Protein AF-A0ABD0RLB1-F1 (afdb_monomer)

Structure (mmCIF, N/CA/C/O backbone):
data_AF-A0ABD0RLB1-F1
#
_entry.id   AF-A0ABD0RLB1-F1
#
loop_
_atom_site.group_PDB
_atom_site.id
_atom_site.type_symbol
_atom_site.label_atom_id
_atom_site.label_alt_id
_atom_site.label_comp_id
_atom_site.label_asym_id
_atom_site.label_entity_id
_atom_site.label_seq_id
_atom_site.pdbx_PDB_ins_code
_atom_site.Cartn_x
_atom_site.Cartn_y
_atom_site.Cartn_z
_atom_site.occupancy
_atom_site.B_iso_or_equiv
_atom_site.auth_seq_id
_atom_site.auth_comp_id
_atom_site.auth_asym_id
_atom_site.auth_atom_id
_atom_site.pdbx_PDB_model_num
ATOM 1 N N . MET A 1 1 ? -1.557 35.151 -2.138 1.00 67.38 1 MET A N 1
ATOM 2 C CA . MET A 1 1 ? -1.963 35.525 -0.759 1.00 67.38 1 MET A CA 1
ATOM 3 C C . MET A 1 1 ? -3.433 35.925 -0.591 1.00 67.38 1 MET A C 1
ATOM 5 O O . MET A 1 1 ? -3.913 35.862 0.531 1.00 67.38 1 MET A O 1
ATOM 9 N N . LYS A 1 2 ? -4.166 36.301 -1.651 1.00 84.94 2 LYS A N 1
ATOM 10 C CA . LYS A 1 2 ? -5.561 36.776 -1.550 1.00 84.94 2 LYS A CA 1
ATOM 11 C C . LYS A 1 2 ? -6.514 35.787 -0.847 1.00 84.94 2 LYS A C 1
ATOM 13 O O . LYS A 1 2 ? -7.225 36.184 0.060 1.00 84.94 2 LYS A O 1
ATOM 18 N N . VAL A 1 3 ? -6.412 34.490 -1.164 1.00 87.50 3 VAL A N 1
ATOM 19 C CA . VAL A 1 3 ? -7.209 33.418 -0.526 1.00 87.50 3 VAL A CA 1
ATOM 20 C C . VAL A 1 3 ? -7.044 33.398 0.999 1.00 87.50 3 VAL A C 1
ATOM 22 O O . VAL A 1 3 ? -8.032 33.378 1.723 1.00 87.50 3 VAL A O 1
ATOM 25 N N . PHE A 1 4 ? -5.806 33.461 1.497 1.00 87.62 4 PHE A N 1
ATOM 26 C CA . PHE A 1 4 ? -5.536 33.456 2.938 1.00 87.62 4 PHE A CA 1
ATOM 27 C C . PHE A 1 4 ? -6.082 34.709 3.639 1.00 87.62 4 PHE A C 1
ATOM 29 O O . PHE A 1 4 ? -6.658 34.611 4.717 1.00 87.62 4 PHE A O 1
ATOM 36 N N . ALA A 1 5 ? -5.946 35.878 3.006 1.00 90.75 5 ALA A N 1
ATOM 37 C CA . ALA A 1 5 ? -6.446 37.142 3.546 1.00 90.75 5 ALA A CA 1
ATOM 38 C C . ALA A 1 5 ? -7.986 37.232 3.572 1.00 90.75 5 ALA A C 1
ATOM 40 O O . ALA A 1 5 ? -8.543 37.983 4.374 1.00 90.75 5 ALA A O 1
ATOM 41 N N . ASP A 1 6 ? -8.671 36.482 2.705 1.00 88.81 6 ASP A N 1
ATOM 42 C CA . ASP A 1 6 ? -10.130 36.513 2.579 1.00 88.81 6 ASP A CA 1
ATOM 43 C C . ASP A 1 6 ? -10.836 35.424 3.415 1.00 88.81 6 ASP A C 1
ATOM 45 O O . ASP A 1 6 ? -11.998 35.608 3.7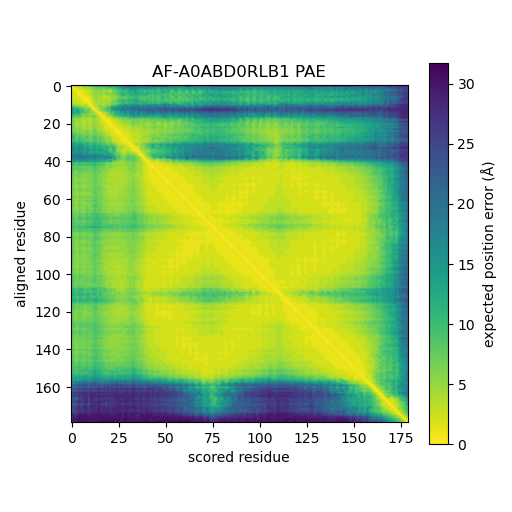75 1.00 88.81 6 ASP A O 1
ATOM 49 N N . LEU A 1 7 ? -10.142 34.347 3.816 1.00 86.25 7 LEU A N 1
ATOM 50 C CA . LEU A 1 7 ? -10.687 33.258 4.653 1.00 86.25 7 LEU A CA 1
ATOM 51 C C . LEU A 1 7 ? -11.450 33.738 5.909 1.00 86.25 7 LEU A C 1
ATOM 53 O O . LEU A 1 7 ? -12.570 33.269 6.128 1.00 86.25 7 LEU A O 1
ATOM 57 N N . PRO A 1 8 ? -10.931 34.684 6.723 1.00 85.12 8 PRO A N 1
ATOM 58 C CA . PRO A 1 8 ? -11.658 35.167 7.899 1.00 85.12 8 PRO A CA 1
ATOM 59 C C . PRO A 1 8 ? -12.957 35.909 7.555 1.00 85.12 8 PRO A C 1
ATOM 61 O O . PRO A 1 8 ? -13.912 35.863 8.329 1.00 85.12 8 PRO A O 1
ATOM 64 N N . LYS A 1 9 ? -13.012 36.577 6.395 1.00 84.62 9 LYS A N 1
ATOM 65 C CA . LYS A 1 9 ? -14.188 37.339 5.944 1.00 84.62 9 LYS A CA 1
ATOM 66 C C . LYS A 1 9 ? -15.323 36.400 5.533 1.00 84.62 9 LYS A C 1
ATOM 68 O O . LYS A 1 9 ? -16.473 36.636 5.891 1.00 84.62 9 LYS A O 1
ATOM 73 N N . LEU A 1 10 ? -14.983 35.278 4.890 1.00 82.19 10 LEU A N 1
ATOM 74 C CA . LEU A 1 10 ? -15.942 34.241 4.486 1.00 82.19 10 LEU A CA 1
ATOM 75 C C . LEU A 1 10 ? -16.682 33.620 5.684 1.00 82.19 10 LEU A C 1
ATOM 77 O O . LEU A 1 10 ? -17.861 33.284 5.575 1.00 82.19 10 LEU A O 1
ATOM 81 N N . LEU A 1 11 ? -16.009 33.499 6.833 1.00 77.31 11 LEU A N 1
ATOM 82 C CA . LEU A 1 11 ? -16.601 33.026 8.091 1.00 77.31 11 LEU A CA 1
ATOM 83 C C . LEU A 1 11 ? -17.530 34.063 8.739 1.00 77.31 11 LEU A C 1
ATOM 85 O O . LEU A 1 11 ? -18.529 33.685 9.350 1.00 77.31 11 LEU A O 1
ATOM 89 N N . GLN A 1 12 ? -17.216 35.356 8.618 1.00 69.75 12 GLN A N 1
ATOM 90 C CA . GLN A 1 12 ? -18.037 36.433 9.182 1.00 69.75 12 GLN A CA 1
ATOM 91 C C . GLN A 1 12 ? -19.365 36.593 8.437 1.00 69.75 12 GLN A C 1
ATOM 93 O O . GLN A 1 12 ? -20.407 36.725 9.076 1.00 69.75 12 GLN A O 1
ATOM 98 N N . GLU A 1 13 ? -19.343 36.532 7.106 1.00 68.56 13 GLU A N 1
ATOM 99 C CA . GLU A 1 13 ? -20.538 36.696 6.266 1.00 68.56 13 GLU A CA 1
ATOM 100 C C . GLU A 1 13 ? -21.475 35.476 6.325 1.00 68.56 13 GLU A C 1
ATOM 102 O O . GLU A 1 13 ? -22.686 35.614 6.159 1.00 68.56 13 GLU A O 1
ATOM 107 N N . ASN A 1 14 ? -20.938 34.286 6.627 1.00 69.56 14 ASN A N 1
ATOM 108 C CA . ASN A 1 14 ? -21.667 33.019 6.565 1.00 69.56 14 ASN A CA 1
ATOM 109 C C . ASN A 1 14 ? -21.525 32.160 7.834 1.00 69.56 14 ASN A C 1
ATOM 111 O O . ASN A 1 14 ? -21.341 30.948 7.743 1.00 69.56 14 ASN A O 1
ATOM 115 N N . GLN A 1 15 ? -21.670 32.739 9.032 1.00 68.38 15 GLN A N 1
ATOM 116 C CA . GLN A 1 15 ? -21.595 31.983 10.301 1.00 68.38 15 GLN A CA 1
ATOM 117 C C . GLN A 1 15 ? -22.546 30.771 10.367 1.00 68.38 15 GLN A C 1
ATOM 119 O O . GLN A 1 15 ? -22.256 29.792 11.047 1.00 68.38 15 GLN A O 1
ATOM 124 N N . LYS A 1 16 ? -23.662 30.798 9.625 1.00 73.81 16 LYS A N 1
ATOM 125 C CA . LYS A 1 16 ? -24.602 29.668 9.504 1.00 73.81 16 LYS A CA 1
ATOM 126 C C . LYS A 1 16 ? -24.029 28.455 8.754 1.00 73.81 16 LYS A C 1
ATOM 128 O O . LYS A 1 16 ? -24.580 27.370 8.881 1.00 73.81 16 LYS A O 1
ATOM 133 N N . LEU A 1 17 ? -22.959 28.638 7.978 1.00 76.69 17 LEU A N 1
ATOM 134 C CA . LEU A 1 17 ? -22.231 27.580 7.268 1.00 76.69 17 LEU A CA 1
ATOM 135 C C . LEU A 1 17 ? -20.990 27.104 8.040 1.00 76.69 17 LEU A C 1
ATOM 137 O O . LEU A 1 17 ? -20.247 26.261 7.539 1.00 76.69 17 LEU A O 1
ATOM 141 N N . ALA A 1 18 ? -20.731 27.645 9.236 1.00 85.44 18 ALA A N 1
ATOM 142 C CA . ALA A 1 18 ? -19.593 27.225 10.042 1.00 85.44 18 ALA A CA 1
ATOM 143 C C . ALA A 1 18 ? -19.752 25.763 10.488 1.00 85.44 18 ALA A C 1
ATOM 145 O O . ALA A 1 18 ? -20.820 25.343 10.938 1.00 85.44 18 ALA A O 1
ATOM 146 N N . VAL A 1 19 ? -18.667 24.994 10.378 1.00 87.44 19 VAL A N 1
ATOM 147 C CA . VAL A 1 19 ? -18.635 23.568 10.729 1.00 87.44 19 VAL A CA 1
ATOM 148 C C . VAL A 1 19 ? -17.960 23.345 12.090 1.00 87.44 19 VAL A C 1
ATOM 150 O O . VAL A 1 19 ? -16.992 24.042 12.410 1.00 87.44 19 VAL A O 1
ATOM 153 N N . PRO A 1 20 ? -18.428 22.385 12.912 1.00 89.94 20 PRO A N 1
ATOM 154 C CA . PRO A 1 20 ? -17.774 22.053 14.176 1.00 89.94 20 PRO A CA 1
ATOM 155 C C . PRO A 1 20 ? -16.353 21.511 13.968 1.00 89.94 20 PRO A C 1
ATOM 157 O O . PRO A 1 20 ? -16.154 20.582 13.191 1.00 89.94 20 PRO A O 1
ATOM 160 N N . LEU A 1 21 ? -15.375 22.042 14.712 1.00 91.44 21 LEU A N 1
ATOM 161 C CA . LEU A 1 21 ? -13.990 21.535 14.709 1.00 91.44 21 LEU A CA 1
ATOM 162 C C . LEU A 1 21 ? -13.720 20.494 15.804 1.00 91.44 21 LEU A C 1
ATOM 164 O O . LEU A 1 21 ? -12.794 19.697 15.694 1.00 91.44 21 LEU A O 1
ATOM 168 N N . ARG A 1 22 ? -14.497 20.517 16.890 1.00 94.44 22 ARG A N 1
ATOM 169 C CA . ARG A 1 22 ? -14.350 19.612 18.034 1.00 94.44 22 ARG A CA 1
ATOM 170 C C . ARG A 1 22 ? -15.724 19.230 18.558 1.00 94.44 22 ARG A C 1
ATOM 172 O O . ARG A 1 22 ? -16.577 20.097 18.732 1.00 94.44 22 ARG A O 1
ATOM 179 N N . VAL A 1 23 ? -15.899 17.948 18.857 1.00 94.38 23 VAL A N 1
ATOM 180 C CA . VAL A 1 23 ? -17.098 17.406 19.500 1.00 94.38 23 VAL A CA 1
ATOM 181 C C . VAL A 1 23 ? -16.720 16.747 20.820 1.00 94.38 23 VAL A C 1
ATOM 183 O O . VAL A 1 23 ? -15.633 16.191 20.957 1.00 94.38 23 VAL A O 1
ATOM 186 N N . TRP A 1 24 ? -17.621 16.827 21.793 1.00 94.06 24 TRP A N 1
ATOM 187 C CA . TRP A 1 24 ? -17.495 16.152 23.081 1.00 94.06 24 TRP A CA 1
ATOM 188 C C . TRP A 1 24 ? -18.561 15.066 23.144 1.00 94.06 24 TRP A C 1
ATOM 190 O O . TRP A 1 24 ? -19.744 15.357 22.976 1.00 94.06 24 TRP A O 1
ATOM 200 N N . LEU A 1 25 ? -18.140 13.820 23.354 1.00 90.31 25 LEU A N 1
ATOM 201 C CA . LEU A 1 25 ? -19.034 12.668 23.429 1.00 90.31 25 LEU A CA 1
ATOM 202 C C . LEU A 1 25 ? -19.136 12.188 24.877 1.00 90.31 25 LEU A C 1
ATOM 204 O O . LEU A 1 25 ? -18.134 12.127 25.590 1.00 90.31 25 LEU A O 1
ATOM 208 N N . TYR A 1 26 ? -20.349 11.838 25.304 1.00 88.56 26 TYR A N 1
ATOM 209 C CA . TYR A 1 26 ? -20.602 11.215 26.600 1.00 88.56 26 TYR A CA 1
ATOM 210 C C . TYR A 1 26 ? -21.042 9.759 26.389 1.00 88.56 26 TYR A C 1
ATOM 212 O O . TYR A 1 26 ? -21.940 9.531 25.575 1.00 88.56 26 TYR A O 1
ATOM 220 N N . PRO A 1 27 ? -20.445 8.773 27.086 1.00 87.00 27 PRO A N 1
ATOM 221 C CA . PRO A 1 27 ? -20.801 7.368 26.905 1.00 87.00 27 PRO A CA 1
ATOM 222 C C . PRO A 1 27 ? -22.282 7.102 27.203 1.00 87.00 27 PRO A C 1
ATOM 224 O O . PRO A 1 27 ? -22.790 7.466 28.266 1.00 87.00 27 PRO A O 1
ATOM 227 N N . LEU A 1 28 ? -22.984 6.460 26.266 1.00 88.19 28 LEU A N 1
ATOM 228 C CA . LEU A 1 28 ? -24.426 6.213 26.380 1.00 88.19 28 LEU A CA 1
ATOM 229 C C . LEU A 1 28 ? -24.772 5.211 27.483 1.00 88.19 28 LEU A C 1
ATOM 231 O O . LEU A 1 28 ? -25.835 5.313 28.090 1.00 88.19 28 LEU A O 1
ATOM 235 N N . ASP A 1 29 ? -23.878 4.274 27.781 1.00 86.69 29 ASP A N 1
ATOM 236 C CA . ASP A 1 29 ? -24.056 3.275 28.834 1.00 86.69 29 ASP A CA 1
ATOM 237 C C . ASP A 1 29 ? -24.090 3.885 30.243 1.00 86.69 29 ASP A C 1
ATOM 239 O O . ASP A 1 29 ? -24.679 3.304 31.156 1.00 86.69 29 ASP A O 1
ATOM 243 N N . LYS A 1 30 ? -23.531 5.092 30.409 1.00 87.88 30 LYS A N 1
ATOM 244 C CA . LYS A 1 30 ? -23.650 5.892 31.637 1.00 87.88 30 LYS A CA 1
ATOM 245 C C . LYS A 1 30 ? -25.005 6.594 31.773 1.00 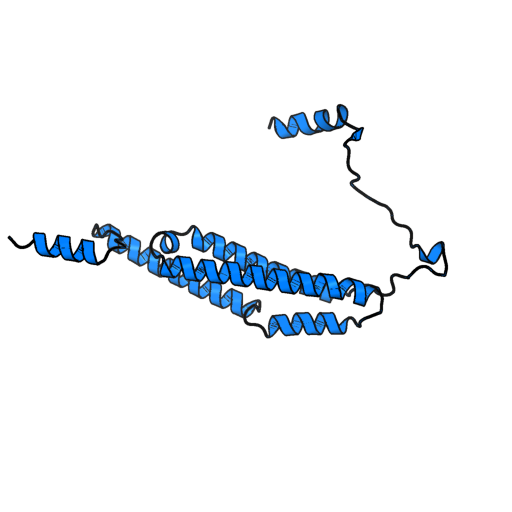87.88 30 LYS A C 1
ATOM 247 O O . LYS A 1 30 ? -25.358 6.999 32.875 1.00 87.88 30 LYS A O 1
ATOM 252 N N . LEU A 1 31 ? -25.756 6.743 30.679 1.00 90.44 31 LEU A N 1
ATOM 253 C CA . LEU A 1 31 ? -27.103 7.331 30.671 1.00 90.44 31 LEU A CA 1
ATOM 254 C C . LEU A 1 31 ? -28.193 6.254 30.707 1.00 90.44 31 LEU A C 1
ATOM 256 O O . LEU A 1 31 ? -29.204 6.406 31.390 1.00 90.44 31 LEU A O 1
ATOM 260 N N . HIS A 1 32 ? -27.986 5.155 29.981 1.00 86.56 32 HIS A N 1
ATOM 261 C CA . HIS A 1 32 ? -28.946 4.068 29.846 1.00 86.56 32 HIS A CA 1
ATOM 262 C C . HIS A 1 32 ? -28.249 2.709 29.938 1.00 86.56 32 HIS A C 1
ATOM 264 O O . HIS A 1 32 ? -27.465 2.342 29.069 1.00 86.56 32 HIS A O 1
ATOM 270 N N . SER A 1 33 ? -28.621 1.900 30.936 1.00 84.94 33 SER A N 1
ATOM 271 C CA . SER A 1 33 ? -28.011 0.584 31.198 1.00 84.94 33 SER A CA 1
ATOM 272 C C . SER A 1 33 ? -28.186 -0.451 30.077 1.00 84.94 33 SER A C 1
ATOM 274 O O . SER A 1 33 ? -27.497 -1.466 30.077 1.00 84.94 33 SER A O 1
ATOM 276 N N . ARG A 1 34 ? -29.105 -0.207 29.132 1.00 84.12 34 ARG A N 1
ATOM 277 C CA . ARG A 1 34 ? -29.347 -1.048 27.946 1.00 84.12 34 ARG A CA 1
ATOM 278 C C . ARG A 1 34 ? -28.520 -0.645 26.720 1.00 84.12 34 ARG A C 1
ATOM 280 O O . ARG A 1 34 ? -28.591 -1.340 25.713 1.00 84.12 34 ARG A O 1
ATOM 287 N N . ALA A 1 35 ? -27.807 0.481 26.761 1.00 82.00 35 ALA A N 1
ATOM 288 C CA . ALA A 1 35 ? -26.983 0.914 25.638 1.00 82.00 35 ALA A CA 1
ATOM 289 C C . ALA A 1 35 ? -25.730 0.032 25.506 1.00 82.00 35 ALA A C 1
ATOM 291 O O . ALA A 1 35 ? -25.158 -0.403 26.507 1.00 82.00 35 ALA A O 1
ATOM 292 N N . SER A 1 36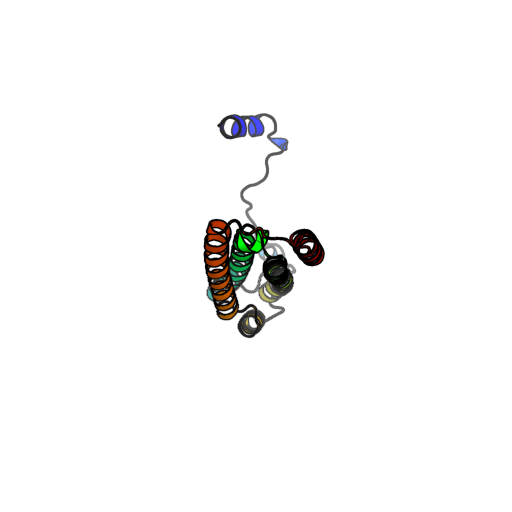 ? -25.300 -0.214 24.267 1.00 75.25 36 SER A N 1
ATOM 293 C CA . SER A 1 36 ? -24.066 -0.949 23.987 1.00 75.25 36 SER A CA 1
ATOM 294 C C . SER A 1 36 ? -22.861 -0.189 24.532 1.00 75.25 36 SER A C 1
ATOM 296 O O . SER A 1 36 ? -22.703 1.005 24.272 1.00 75.25 36 SER A O 1
ATOM 298 N N . LYS A 1 37 ? -22.002 -0.885 25.275 1.00 75.62 37 LYS A N 1
ATOM 299 C CA . LYS A 1 37 ? -20.733 -0.328 25.742 1.00 75.62 37 LYS A CA 1
ATOM 300 C C . LYS A 1 37 ? -19.686 -0.434 24.640 1.00 75.62 37 LYS A C 1
ATOM 302 O O . LYS A 1 37 ? -19.676 -1.402 23.880 1.00 75.62 37 LYS A O 1
ATOM 307 N N . LEU A 1 38 ? -18.789 0.545 24.584 1.00 73.06 38 LEU A N 1
ATOM 308 C CA . LEU A 1 38 ? -17.477 0.327 23.989 1.00 73.06 38 LEU A CA 1
ATOM 309 C C . LEU A 1 38 ? -16.701 -0.528 24.991 1.00 73.06 38 LEU A C 1
ATOM 311 O O . LEU A 1 38 ? -16.479 -0.094 26.120 1.00 73.06 38 LEU A O 1
ATOM 315 N N . HIS A 1 39 ? -16.396 -1.766 24.621 1.00 73.19 39 HIS A N 1
ATOM 316 C CA . HIS A 1 39 ? -15.873 -2.741 25.574 1.00 73.19 39 HIS A CA 1
ATOM 317 C C . HIS A 1 39 ? -14.350 -2.819 25.541 1.00 73.19 39 HIS A C 1
ATOM 319 O O . HIS A 1 39 ? -13.744 -3.126 26.568 1.00 73.19 39 HIS A O 1
ATOM 325 N N . LYS A 1 40 ? -13.738 -2.572 24.377 1.00 81.56 40 LYS A N 1
ATOM 326 C CA . LYS A 1 40 ? -12.301 -2.748 24.171 1.00 81.56 40 LYS A CA 1
ATOM 327 C C . LYS A 1 40 ? -11.714 -1.652 23.297 1.00 81.56 40 LYS A C 1
ATOM 329 O O . LYS A 1 40 ? -12.265 -1.321 22.247 1.00 81.56 40 LYS A O 1
ATOM 334 N N . ASP A 1 41 ? -10.567 -1.160 23.736 1.00 86.31 41 ASP A N 1
ATOM 335 C CA . ASP A 1 41 ? -9.669 -0.368 22.910 1.00 86.31 41 ASP A CA 1
ATOM 336 C C . ASP A 1 41 ? -8.751 -1.302 22.119 1.00 86.31 41 ASP A C 1
ATOM 338 O O . ASP A 1 41 ? -8.529 -2.452 22.506 1.00 86.31 41 ASP A O 1
ATOM 342 N N . ILE A 1 42 ? -8.232 -0.797 21.006 1.00 91.94 42 ILE A N 1
ATOM 343 C CA . ILE A 1 42 ? -7.207 -1.481 20.220 1.00 91.94 42 ILE A CA 1
ATOM 344 C C . ILE A 1 42 ? -5.853 -1.079 20.789 1.00 91.94 42 ILE A C 1
ATOM 346 O O . ILE A 1 42 ? -5.619 0.095 21.088 1.00 91.94 42 ILE A O 1
ATOM 350 N N . SER A 1 43 ? -4.972 -2.055 20.958 1.00 94.31 43 SER A N 1
ATOM 351 C CA . SER A 1 43 ? -3.612 -1.829 21.424 1.00 94.31 43 SER A CA 1
ATOM 352 C C . SER A 1 43 ? -2.866 -0.869 20.500 1.00 94.31 43 SER A C 1
ATOM 354 O O . SER A 1 43 ? -3.020 -0.874 19.277 1.00 94.31 43 SER A O 1
ATOM 356 N N . MET A 1 44 ? -2.035 -0.027 21.109 1.00 95.69 44 MET A N 1
ATOM 357 C CA . MET A 1 44 ? -1.262 0.979 20.384 1.00 95.69 44 MET A CA 1
ATOM 358 C C . MET A 1 44 ? -0.320 0.347 19.355 1.00 95.69 44 MET A C 1
ATOM 360 O O . MET A 1 44 ? -0.187 0.884 18.260 1.00 95.69 44 MET A O 1
ATOM 364 N N . ASP A 1 45 ? 0.262 -0.808 19.676 1.00 96.38 45 ASP A N 1
ATOM 365 C CA . ASP A 1 45 ? 1.154 -1.545 18.779 1.00 96.38 45 ASP A CA 1
ATOM 366 C C . ASP A 1 45 ? 0.421 -1.963 17.495 1.00 96.38 45 ASP A C 1
ATOM 368 O O . ASP A 1 45 ? 0.925 -1.760 16.395 1.00 96.38 45 ASP 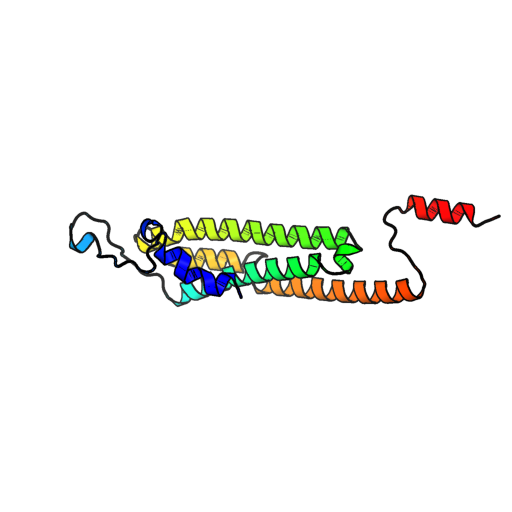A O 1
ATOM 372 N N . LEU A 1 46 ? -0.818 -2.459 17.607 1.00 95.88 46 LEU A N 1
ATOM 373 C CA . LEU A 1 46 ? -1.617 -2.832 16.438 1.00 95.88 46 LEU A CA 1
ATOM 374 C C . LEU A 1 46 ? -2.110 -1.638 15.631 1.00 95.88 46 LEU A C 1
ATOM 376 O O . LEU A 1 46 ? -2.242 -1.741 14.409 1.00 95.88 46 LEU A O 1
ATOM 380 N N . ILE A 1 47 ? -2.380 -0.510 16.290 1.00 96.25 47 ILE A N 1
ATOM 381 C CA . ILE A 1 47 ? -2.683 0.746 15.598 1.00 96.25 47 ILE A CA 1
ATOM 382 C C . ILE A 1 47 ? -1.474 1.158 14.756 1.00 96.25 47 ILE A C 1
ATOM 384 O O . ILE A 1 47 ? -1.626 1.373 13.555 1.00 96.25 47 ILE A O 1
ATOM 388 N N . GLN A 1 48 ? -0.282 1.192 15.356 1.00 97.62 48 GLN A N 1
ATOM 389 C CA . GLN A 1 48 ? 0.956 1.556 14.667 1.00 97.62 48 GLN A CA 1
ATOM 390 C C . GLN A 1 48 ? 1.274 0.604 13.513 1.00 97.62 48 GLN A C 1
ATOM 392 O O . GLN A 1 48 ? 1.625 1.063 12.429 1.00 97.62 48 GLN A O 1
ATOM 397 N N . GLU A 1 49 ? 1.107 -0.705 13.705 1.00 97.25 49 GLU A N 1
ATOM 398 C CA . GLU A 1 49 ? 1.353 -1.685 12.646 1.00 97.25 49 GLU A CA 1
ATOM 399 C C . GLU A 1 49 ? 0.351 -1.531 11.491 1.00 97.25 49 GLU A C 1
ATOM 401 O O . GLU A 1 49 ? 0.724 -1.519 10.320 1.00 97.25 49 GLU A O 1
ATOM 406 N N . THR A 1 50 ? -0.928 -1.305 11.805 1.00 97.31 50 THR A N 1
ATOM 407 C CA . THR A 1 50 ? -1.955 -1.046 10.785 1.00 97.31 50 THR A CA 1
ATOM 408 C C . THR A 1 50 ? -1.656 0.234 9.998 1.00 97.31 50 THR A C 1
ATOM 410 O O . THR A 1 50 ? -1.773 0.245 8.770 1.00 97.31 50 THR A O 1
ATOM 413 N N . GLU A 1 51 ? -1.255 1.312 10.678 1.00 97.56 51 GLU A N 1
ATOM 414 C CA . GLU A 1 51 ? -0.833 2.564 10.037 1.00 97.56 51 GLU A CA 1
ATOM 415 C C . GLU A 1 51 ? 0.389 2.342 9.136 1.00 97.56 51 GLU A C 1
ATOM 417 O O . GLU A 1 51 ? 0.381 2.752 7.977 1.00 97.56 51 GLU A O 1
ATOM 422 N N . SER A 1 52 ? 1.389 1.619 9.640 1.00 97.19 52 SER A N 1
ATOM 423 C CA . SER A 1 52 ? 2.630 1.241 8.955 1.00 97.19 52 SER A CA 1
ATOM 424 C C . SER A 1 52 ? 2.381 0.453 7.657 1.00 97.19 52 SER A C 1
ATOM 426 O O . SER A 1 52 ? 3.044 0.702 6.640 1.00 97.19 52 SER A O 1
ATOM 428 N N . VAL A 1 53 ? 1.403 -0.458 7.659 1.00 97.75 53 VAL A N 1
ATOM 429 C CA . VAL A 1 53 ? 0.958 -1.212 6.474 1.00 97.75 53 VAL A CA 1
ATOM 430 C C . VAL A 1 53 ? 0.236 -0.315 5.464 1.00 97.75 53 VAL A C 1
ATOM 432 O O . VAL A 1 53 ? 0.484 -0.380 4.260 1.00 97.75 53 VAL A O 1
ATOM 435 N N . VAL A 1 54 ? -0.674 0.548 5.922 1.00 97.69 54 VAL A N 1
ATOM 436 C CA . VAL A 1 54 ? -1.388 1.464 5.017 1.00 97.69 54 VAL A CA 1
ATOM 437 C C . VAL A 1 54 ? -0.423 2.478 4.396 1.00 97.69 54 VAL A C 1
ATOM 439 O O . VAL A 1 54 ? -0.543 2.807 3.213 1.00 97.69 54 VAL A O 1
ATOM 442 N N . GLU A 1 55 ? 0.550 2.955 5.170 1.00 97.38 55 GLU A N 1
ATOM 443 C CA . GLU A 1 55 ? 1.595 3.857 4.703 1.00 97.38 55 GLU A CA 1
ATOM 444 C C . GLU A 1 55 ? 2.479 3.199 3.639 1.00 97.38 55 GLU A C 1
ATOM 446 O O . GLU A 1 55 ? 2.670 3.800 2.584 1.00 97.38 55 GLU A O 1
ATOM 451 N N . SER A 1 56 ? 2.934 1.954 3.837 1.00 96.75 56 SER A N 1
ATOM 452 C CA . SER A 1 56 ? 3.778 1.261 2.848 1.00 96.75 56 SER A CA 1
ATOM 453 C C . SER A 1 56 ? 3.086 1.123 1.484 1.00 96.75 56 SER A C 1
ATOM 455 O O . SER A 1 56 ? 3.694 1.399 0.445 1.00 96.75 56 SER A O 1
ATOM 457 N N . LEU A 1 57 ? 1.789 0.796 1.477 1.00 97.81 57 LEU A N 1
ATOM 458 C CA . LEU A 1 57 ? 0.968 0.723 0.265 1.00 97.81 57 LEU A CA 1
ATOM 459 C C . LEU A 1 57 ? 0.823 2.093 -0.413 1.00 97.81 57 LEU A C 1
ATOM 461 O O . LEU A 1 57 ? 0.939 2.198 -1.636 1.00 97.81 57 LEU A O 1
ATOM 465 N N . ASN A 1 58 ? 0.604 3.157 0.367 1.00 97.50 58 ASN A N 1
ATOM 466 C CA . ASN A 1 58 ? 0.537 4.523 -0.157 1.00 97.50 58 ASN A CA 1
ATOM 467 C C . ASN A 1 58 ? 1.877 4.970 -0.753 1.00 97.50 58 ASN A C 1
ATOM 469 O O . ASN A 1 58 ? 1.898 5.567 -1.830 1.00 97.50 58 ASN A O 1
ATOM 473 N N . THR A 1 59 ? 2.992 4.661 -0.090 1.00 97.44 59 THR A N 1
ATOM 474 C CA . THR A 1 59 ? 4.336 4.943 -0.601 1.00 97.44 59 THR A CA 1
ATOM 475 C C . THR A 1 59 ? 4.587 4.208 -1.913 1.00 97.44 59 THR A C 1
ATOM 477 O O . THR A 1 59 ? 5.117 4.806 -2.848 1.00 97.44 59 THR A O 1
ATOM 480 N N . ALA A 1 60 ? 4.166 2.945 -2.030 1.00 97.69 60 ALA A N 1
ATOM 481 C CA . ALA A 1 60 ? 4.296 2.192 -3.272 1.00 97.69 60 ALA A CA 1
ATOM 482 C C . ALA A 1 60 ? 3.478 2.808 -4.422 1.00 97.69 60 ALA A C 1
ATOM 484 O O . ALA A 1 60 ? 3.997 2.966 -5.528 1.00 97.69 60 ALA A O 1
ATOM 485 N N . GLU A 1 61 ? 2.230 3.218 -4.170 1.00 98.12 61 GLU A N 1
ATOM 486 C CA . GLU A 1 61 ? 1.401 3.924 -5.162 1.00 98.12 61 GLU A CA 1
ATOM 487 C C . GLU A 1 61 ? 2.009 5.269 -5.592 1.00 98.12 61 GLU A C 1
ATOM 489 O O . GLU A 1 61 ? 1.957 5.623 -6.776 1.00 98.12 61 GLU A O 1
ATOM 494 N N . MET A 1 62 ? 2.591 6.014 -4.647 1.00 98.06 62 MET A N 1
ATOM 495 C CA . MET A 1 62 ? 3.263 7.287 -4.911 1.00 98.06 62 MET A CA 1
ATOM 496 C C . MET A 1 62 ? 4.492 7.080 -5.796 1.00 98.06 62 MET A C 1
ATOM 498 O O . MET A 1 62 ? 4.560 7.663 -6.871 1.00 98.06 62 MET A O 1
ATOM 502 N N . LYS A 1 63 ? 5.384 6.154 -5.428 1.00 98.31 63 LYS A N 1
ATOM 503 C CA . LYS A 1 63 ? 6.574 5.823 -6.226 1.00 98.31 63 LYS A CA 1
ATOM 504 C C . LYS A 1 63 ? 6.233 5.307 -7.622 1.00 98.31 63 LYS A C 1
ATOM 506 O O . LYS A 1 63 ? 6.891 5.669 -8.590 1.00 98.31 63 LYS A O 1
ATOM 511 N N . CYS A 1 64 ? 5.182 4.494 -7.759 1.00 98.56 64 CYS A N 1
ATOM 512 C CA . CYS A 1 64 ? 4.706 4.097 -9.085 1.00 98.56 64 CYS A CA 1
ATOM 513 C C . CYS A 1 64 ? 4.212 5.305 -9.890 1.00 98.56 64 CYS A C 1
ATOM 515 O O . CYS A 1 64 ? 4.399 5.345 -11.098 1.00 98.56 64 CYS A O 1
ATOM 517 N N . SER A 1 65 ? 3.576 6.287 -9.244 1.00 98.25 65 SER A N 1
ATOM 518 C CA . SER A 1 65 ? 3.162 7.521 -9.920 1.00 98.25 65 SER A CA 1
ATOM 519 C C . SER A 1 65 ? 4.370 8.317 -10.404 1.00 98.25 65 SER A C 1
ATOM 521 O O . SER A 1 65 ? 4.377 8.723 -11.557 1.00 98.25 65 SER A O 1
ATOM 523 N N . ASP A 1 66 ? 5.407 8.448 -9.576 1.00 98.38 66 ASP A N 1
ATOM 524 C CA . ASP A 1 66 ? 6.649 9.126 -9.961 1.00 98.38 66 ASP A CA 1
ATOM 525 C C . ASP A 1 66 ? 7.327 8.429 -11.154 1.00 98.38 66 ASP A C 1
ATOM 527 O O . ASP A 1 66 ? 7.748 9.089 -12.100 1.00 98.38 66 ASP A O 1
ATOM 531 N N . LEU A 1 67 ? 7.369 7.090 -11.157 1.00 98.25 67 LEU A N 1
ATOM 532 C CA . LEU A 1 67 ? 7.913 6.301 -12.269 1.00 98.25 67 LEU A CA 1
ATOM 533 C C . LEU A 1 67 ? 7.100 6.436 -13.567 1.00 98.25 67 LEU A C 1
ATOM 535 O O . LEU A 1 67 ? 7.678 6.325 -14.645 1.00 98.25 67 LEU A O 1
ATOM 539 N N . LEU A 1 68 ? 5.783 6.654 -13.491 1.00 98.38 68 LEU A N 1
ATOM 540 C CA . LEU A 1 68 ? 4.927 6.838 -14.674 1.00 98.38 68 LEU A CA 1
ATOM 541 C C . LEU A 1 68 ? 5.148 8.188 -15.362 1.00 98.38 68 LEU A C 1
ATOM 543 O O . LEU A 1 68 ? 4.943 8.287 -16.569 1.00 98.38 68 LEU A O 1
ATOM 547 N N . GLU A 1 69 ? 5.571 9.203 -14.610 1.00 97.31 69 GLU A N 1
ATOM 548 C CA . GLU A 1 69 ? 5.912 10.533 -15.135 1.00 97.31 69 GLU A CA 1
ATOM 549 C C . GLU A 1 69 ? 7.354 10.598 -15.675 1.00 97.31 69 GLU A C 1
ATOM 551 O O . GLU A 1 69 ? 7.791 11.616 -16.216 1.00 97.31 69 GLU A O 1
ATOM 556 N N . ASP A 1 70 ? 8.117 9.516 -15.522 1.00 96.00 70 ASP A N 1
ATOM 557 C CA . ASP A 1 70 ? 9.528 9.456 -15.868 1.00 96.00 70 ASP A CA 1
ATOM 558 C C . ASP A 1 70 ? 9.764 9.132 -17.353 1.00 96.00 70 ASP A C 1
ATOM 560 O O . ASP A 1 70 ? 8.963 8.466 -18.014 1.00 96.00 70 ASP A O 1
ATOM 564 N N . SER A 1 71 ? 10.909 9.552 -17.899 1.00 94.00 71 SER A N 1
ATOM 565 C CA . SER A 1 71 ? 11.173 9.427 -19.338 1.00 94.00 71 SER A CA 1
ATOM 566 C C . SER A 1 71 ? 11.140 7.989 -19.880 1.00 94.00 71 SER A C 1
ATOM 568 O O . SER A 1 71 ? 10.676 7.820 -21.012 1.00 94.00 71 SER A O 1
ATOM 570 N N . PRO A 1 72 ? 11.541 6.935 -19.134 1.00 94.31 72 PRO A N 1
ATOM 571 C CA . PRO A 1 72 ? 11.380 5.556 -19.592 1.00 94.31 72 PRO A CA 1
ATOM 572 C C . PRO A 1 72 ? 9.924 5.148 -19.780 1.00 94.31 72 PRO A C 1
ATOM 574 O O . PRO A 1 72 ? 9.608 4.512 -20.780 1.00 94.31 72 PRO A O 1
ATOM 577 N N . ALA A 1 73 ? 9.032 5.548 -18.873 1.00 95.81 73 ALA A N 1
ATOM 578 C CA . ALA A 1 73 ? 7.605 5.272 -18.997 1.00 95.81 73 ALA A CA 1
ATOM 579 C C . ALA A 1 73 ? 6.988 6.029 -20.179 1.00 95.81 73 ALA A C 1
ATOM 581 O O . ALA A 1 73 ? 6.202 5.461 -20.929 1.00 95.81 73 ALA A O 1
ATOM 582 N N . LEU A 1 74 ? 7.414 7.272 -20.417 1.00 93.06 74 LEU A N 1
ATOM 583 C CA . LEU A 1 74 ? 6.961 8.049 -21.574 1.00 93.06 74 LEU A CA 1
ATOM 584 C C . LEU A 1 74 ? 7.470 7.496 -22.916 1.00 93.06 74 LEU A C 1
ATOM 586 O O . LEU A 1 74 ? 6.844 7.727 -23.947 1.00 93.06 74 LEU A O 1
ATOM 590 N N . SER A 1 75 ? 8.597 6.778 -22.911 1.00 89.81 75 SER A N 1
ATOM 591 C CA . SER A 1 75 ? 9.235 6.257 -24.130 1.00 89.81 75 SER A CA 1
ATOM 592 C C . SER A 1 75 ? 8.866 4.801 -24.430 1.00 89.81 75 SER A C 1
ATOM 594 O O . SER A 1 75 ? 8.821 4.404 -25.590 1.00 89.81 75 SER A O 1
ATOM 596 N N . PHE A 1 76 ? 8.608 3.984 -23.404 1.00 89.50 76 PHE A N 1
ATOM 597 C CA . PHE A 1 76 ? 8.387 2.545 -23.544 1.00 89.50 76 PHE A CA 1
ATOM 598 C C . PHE A 1 76 ? 7.051 2.127 -22.928 1.00 89.50 76 PHE A C 1
ATOM 600 O O . PHE A 1 76 ? 6.940 1.943 -21.714 1.00 89.50 76 PHE A O 1
ATOM 607 N N . ALA A 1 77 ? 6.060 1.869 -23.787 1.00 91.69 77 ALA A N 1
ATOM 608 C CA . ALA A 1 77 ? 4.718 1.452 -23.371 1.00 91.69 77 ALA A CA 1
ATOM 609 C C . ALA A 1 77 ? 4.729 0.205 -22.468 1.00 91.69 77 ALA A C 1
ATOM 611 O O . ALA A 1 77 ? 4.034 0.166 -21.461 1.00 91.69 77 ALA A O 1
ATOM 612 N N . ALA A 1 78 ? 5.589 -0.779 -22.752 1.00 93.12 78 ALA A N 1
ATOM 613 C CA . ALA A 1 78 ? 5.697 -1.979 -21.920 1.00 93.12 78 ALA A CA 1
ATOM 614 C C . ALA A 1 78 ? 6.168 -1.679 -20.481 1.00 93.12 78 ALA A C 1
ATOM 616 O O . ALA A 1 78 ? 5.721 -2.335 -19.537 1.00 93.12 78 ALA A O 1
ATOM 617 N N . PHE A 1 79 ? 7.055 -0.692 -20.301 1.00 95.88 79 PHE A N 1
ATOM 618 C CA . PHE A 1 79 ? 7.472 -0.244 -18.971 1.00 95.88 79 PHE A CA 1
ATOM 619 C C . PHE A 1 79 ? 6.325 0.510 -18.290 1.00 95.88 79 PHE A C 1
ATOM 621 O O . PHE A 1 79 ? 5.959 0.168 -17.166 1.00 95.88 79 PHE A O 1
ATOM 628 N N . TYR A 1 80 ? 5.699 1.456 -19.000 1.00 97.56 80 TYR A N 1
ATOM 629 C CA . TYR A 1 80 ? 4.529 2.198 -18.523 1.00 97.56 80 TYR A CA 1
ATOM 630 C C . TYR A 1 80 ? 3.416 1.270 -18.023 1.00 97.56 80 TYR A C 1
ATOM 632 O O . TYR A 1 80 ? 2.998 1.368 -16.869 1.00 97.56 80 TYR A O 1
ATOM 640 N N . ASP A 1 81 ? 2.984 0.320 -18.855 1.00 98.00 81 ASP A N 1
ATOM 641 C CA . ASP A 1 81 ? 1.887 -0.598 -18.551 1.00 98.00 81 ASP A CA 1
ATOM 642 C C . ASP A 1 81 ? 2.183 -1.430 -17.304 1.00 98.00 81 ASP A C 1
ATOM 644 O O . ASP A 1 81 ? 1.305 -1.646 -16.466 1.00 98.00 81 ASP A O 1
ATOM 648 N N . LYS A 1 82 ? 3.437 -1.860 -17.135 1.00 97.88 82 LYS A N 1
ATOM 649 C CA . LYS A 1 82 ? 3.860 -2.638 -15.971 1.00 97.88 82 LYS A CA 1
ATOM 650 C C . LYS A 1 82 ? 3.789 -1.828 -14.678 1.00 97.88 82 LYS A C 1
ATOM 652 O O . LYS A 1 82 ? 3.295 -2.337 -13.669 1.00 97.88 82 LYS A O 1
ATOM 657 N N . ILE A 1 83 ? 4.253 -0.577 -14.696 1.00 98.50 83 ILE A N 1
ATOM 658 C CA . ILE A 1 83 ? 4.159 0.313 -13.531 1.00 98.50 83 ILE A CA 1
ATOM 659 C C . ILE A 1 83 ? 2.695 0.672 -13.242 1.00 98.50 83 ILE A C 1
ATOM 661 O O . ILE A 1 83 ? 2.269 0.645 -12.084 1.00 98.50 83 ILE A O 1
ATOM 665 N N . LEU A 1 84 ? 1.896 0.938 -14.280 1.00 98.56 84 LEU A N 1
ATOM 666 C CA . LEU A 1 84 ? 0.477 1.259 -14.145 1.00 98.56 84 LEU A CA 1
ATOM 667 C C . LEU A 1 84 ? -0.303 0.099 -13.517 1.00 98.56 84 LEU A C 1
ATOM 669 O O . LEU A 1 84 ? -1.085 0.315 -12.588 1.00 98.56 84 LEU A O 1
ATOM 673 N N . GLN A 1 85 ? -0.061 -1.130 -13.976 1.00 98.31 85 GLN A N 1
ATOM 674 C CA . GLN A 1 85 ? -0.664 -2.326 -13.395 1.00 98.31 85 GLN A CA 1
ATOM 675 C C . GLN A 1 85 ? -0.285 -2.487 -11.924 1.00 98.31 85 GLN A C 1
ATOM 677 O O . GLN A 1 85 ? -1.161 -2.752 -11.101 1.00 98.31 85 GLN A O 1
ATOM 682 N N . MET A 1 86 ? 0.985 -2.281 -11.555 1.00 97.75 86 MET A N 1
ATOM 683 C CA . MET A 1 86 ? 1.380 -2.364 -10.147 1.00 97.75 86 MET A CA 1
ATOM 684 C C . MET A 1 86 ? 0.686 -1.297 -9.292 1.00 97.75 86 MET A C 1
ATOM 686 O O . MET A 1 86 ? 0.124 -1.624 -8.248 1.00 97.75 86 MET A O 1
ATOM 690 N N . LYS A 1 87 ? 0.625 -0.043 -9.758 1.00 98.38 87 LYS A N 1
ATOM 691 C CA . LYS A 1 87 ? -0.108 1.033 -9.071 1.00 98.38 87 LYS A CA 1
ATOM 692 C C . LYS A 1 87 ? -1.573 0.657 -8.824 1.00 98.38 87 LYS A C 1
ATOM 694 O O . LYS A 1 87 ? -2.083 0.838 -7.718 1.00 98.38 87 LYS A O 1
ATOM 699 N N . GLN A 1 88 ? -2.246 0.107 -9.836 1.00 98.38 88 GLN A N 1
ATOM 700 C CA . GLN A 1 88 ? -3.631 -0.364 -9.722 1.00 98.38 88 GLN A CA 1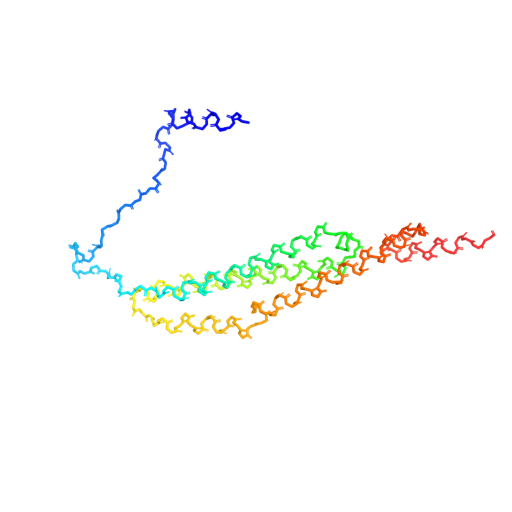
ATOM 701 C C . GLN A 1 88 ? -3.761 -1.547 -8.755 1.00 98.38 88 GLN A C 1
ATOM 703 O O . GLN A 1 88 ? -4.711 -1.603 -7.973 1.00 98.38 88 GLN A O 1
ATOM 708 N N . ASN A 1 89 ? -2.805 -2.475 -8.769 1.00 97.62 89 ASN A N 1
ATOM 709 C CA . ASN A 1 89 ? -2.777 -3.616 -7.860 1.00 97.62 89 ASN A CA 1
ATOM 710 C C . ASN A 1 89 ? -2.645 -3.173 -6.398 1.00 97.62 89 ASN A C 1
ATOM 712 O O . ASN A 1 89 ? -3.439 -3.626 -5.570 1.00 97.62 89 ASN A O 1
ATOM 716 N N . CYS A 1 90 ? -1.728 -2.247 -6.094 1.00 97.50 90 CYS A N 1
ATOM 717 C CA . CYS A 1 90 ? -1.588 -1.656 -4.761 1.00 97.50 90 CYS A CA 1
ATOM 718 C C . CYS A 1 90 ? -2.881 -0.958 -4.322 1.00 97.50 90 CYS A C 1
ATOM 720 O O . CYS A 1 90 ? -3.391 -1.243 -3.238 1.00 97.50 90 CYS A O 1
ATOM 722 N N . HIS A 1 91 ? -3.481 -0.148 -5.201 1.00 97.88 91 HIS A N 1
ATOM 723 C CA . HIS A 1 91 ? -4.747 0.532 -4.922 1.00 97.88 91 HIS A CA 1
ATOM 724 C C . HIS A 1 91 ? -5.879 -0.450 -4.588 1.00 97.88 91 HIS A C 1
ATOM 726 O O . HIS A 1 91 ? -6.571 -0.313 -3.575 1.00 97.88 91 HIS A O 1
ATOM 732 N N . ASN A 1 92 ? -6.048 -1.484 -5.415 1.00 98.19 92 ASN A N 1
ATOM 733 C CA . ASN A 1 92 ? -7.079 -2.502 -5.234 1.00 98.19 92 ASN A CA 1
ATOM 734 C C . ASN A 1 92 ? -6.841 -3.345 -3.975 1.00 98.19 92 ASN A C 1
ATOM 736 O O . ASN A 1 92 ? -7.789 -3.717 -3.277 1.00 98.19 92 ASN A O 1
ATOM 740 N N . TYR A 1 93 ? -5.584 -3.669 -3.669 1.00 98.25 93 TYR A N 1
ATOM 741 C CA . TYR A 1 93 ? -5.223 -4.358 -2.437 1.00 98.25 93 TYR A CA 1
ATOM 742 C C . TYR A 1 93 ? -5.533 -3.494 -1.208 1.00 98.25 93 TYR A C 1
ATOM 744 O O . TYR A 1 93 ? -6.272 -3.943 -0.330 1.00 98.25 93 TYR A O 1
ATOM 752 N N . LYS A 1 94 ? -5.085 -2.234 -1.196 1.00 97.81 94 LYS A N 1
ATOM 753 C CA . LYS A 1 94 ? -5.355 -1.266 -0.126 1.00 97.81 94 LYS A CA 1
ATOM 754 C C . LYS A 1 94 ? -6.850 -1.089 0.115 1.00 97.81 94 LYS A C 1
ATOM 756 O O . LYS A 1 94 ? -7.292 -1.132 1.258 1.00 97.81 94 LYS A O 1
ATOM 761 N N . LEU A 1 95 ? -7.656 -0.962 -0.941 1.00 98.12 95 LEU A N 1
ATOM 762 C CA . LEU A 1 95 ? -9.110 -0.848 -0.809 1.00 98.12 95 LEU A CA 1
ATOM 763 C C . LEU A 1 95 ? -9.726 -2.086 -0.137 1.00 98.12 95 LEU A C 1
ATOM 765 O O . LEU A 1 95 ? -10.594 -1.957 0.729 1.00 98.12 95 LEU A O 1
ATOM 769 N N . ARG A 1 96 ? -9.270 -3.292 -0.503 1.00 98.06 96 ARG A N 1
ATOM 770 C CA . ARG A 1 96 ? -9.717 -4.542 0.133 1.00 98.06 96 ARG A CA 1
ATOM 771 C C . ARG A 1 96 ? -9.297 -4.611 1.599 1.00 98.06 96 ARG A C 1
ATOM 773 O O . ARG A 1 96 ? -10.129 -4.970 2.431 1.00 98.06 96 ARG A O 1
ATOM 780 N N . LEU A 1 97 ? -8.059 -4.232 1.912 1.00 97.56 97 LEU A N 1
ATOM 781 C CA . LEU A 1 97 ? -7.552 -4.177 3.281 1.00 97.56 97 LEU A CA 1
ATOM 782 C C . LEU A 1 97 ? -8.368 -3.193 4.131 1.00 97.56 97 LEU A C 1
ATOM 784 O O . LEU A 1 97 ? -8.893 -3.574 5.173 1.00 97.56 97 LEU A O 1
ATOM 788 N N .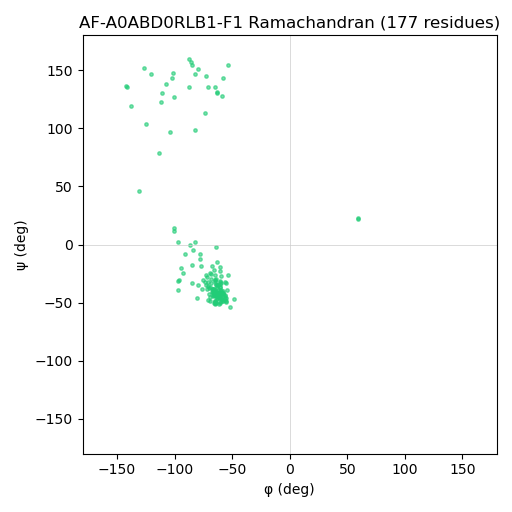 MET A 1 98 ? -8.581 -1.969 3.642 1.00 97.75 98 MET A N 1
ATOM 789 C CA . MET A 1 98 ? -9.386 -0.947 4.321 1.00 97.75 98 MET A CA 1
ATOM 790 C C . MET A 1 98 ? -10.832 -1.393 4.539 1.00 97.75 98 MET A C 1
ATOM 792 O O . MET A 1 98 ? -11.415 -1.117 5.586 1.00 97.75 98 MET A O 1
ATOM 796 N N . LYS A 1 99 ? -11.420 -2.128 3.586 1.00 98.06 99 LYS A N 1
ATOM 797 C CA . LYS A 1 99 ? -12.757 -2.711 3.752 1.00 98.06 99 LYS A CA 1
ATOM 798 C C . LYS A 1 99 ? -12.781 -3.775 4.854 1.00 98.06 99 LYS A C 1
ATOM 800 O O . LYS A 1 99 ? -13.711 -3.775 5.660 1.00 98.06 99 LYS A O 1
ATOM 805 N N . LYS A 1 100 ? -11.775 -4.659 4.905 1.00 97.50 100 LYS A N 1
ATOM 806 C CA . LYS A 1 100 ? -11.632 -5.649 5.985 1.00 97.50 100 LYS A CA 1
ATOM 807 C C . LYS A 1 100 ? -11.478 -4.941 7.337 1.00 97.50 100 LYS A C 1
ATOM 809 O O . LYS A 1 100 ? -12.276 -5.207 8.232 1.00 97.50 100 LYS A O 1
ATOM 814 N N . LEU A 1 101 ? -10.566 -3.971 7.449 1.00 97.06 101 LEU A N 1
ATOM 815 C CA . LEU A 1 101 ? -10.363 -3.156 8.655 1.00 97.06 101 LEU A CA 1
ATOM 816 C C . LEU A 1 101 ? -11.654 -2.458 9.101 1.00 97.06 101 LEU A C 1
ATOM 818 O O . LEU A 1 101 ? -12.067 -2.605 10.247 1.00 97.06 101 LEU A O 1
ATOM 822 N N . GLY A 1 102 ? -12.356 -1.781 8.189 1.00 96.12 102 GLY A N 1
ATOM 823 C CA . GLY A 1 102 ? -13.612 -1.090 8.496 1.00 96.12 102 GLY A CA 1
ATOM 824 C C . GLY A 1 102 ? -14.713 -2.011 9.031 1.00 96.12 102 GLY A C 1
ATOM 825 O O . GLY A 1 102 ? -15.564 -1.564 9.795 1.00 96.12 102 GLY A O 1
ATOM 826 N N . SER A 1 103 ? -14.684 -3.300 8.678 1.00 95.75 103 SER A N 1
ATOM 827 C CA . SER A 1 103 ? -15.576 -4.306 9.263 1.00 95.75 103 SER A CA 1
ATOM 828 C C . SER A 1 103 ? -15.052 -4.887 10.579 1.00 95.75 103 SER A C 1
ATOM 830 O O . SER A 1 103 ? -15.838 -5.214 11.463 1.00 95.75 103 SER A O 1
ATOM 832 N N . LEU A 1 104 ? -13.735 -5.007 10.732 1.00 95.44 104 LEU A N 1
ATOM 833 C CA . LEU A 1 104 ? -13.109 -5.699 11.850 1.00 95.44 104 LEU A CA 1
ATOM 834 C C . LEU A 1 104 ? -13.036 -4.826 13.108 1.00 95.44 104 LEU A C 1
ATOM 836 O O . LEU A 1 104 ? -13.410 -5.280 14.188 1.00 95.44 104 LEU A O 1
ATOM 840 N N . LEU A 1 105 ? -12.616 -3.564 12.967 1.00 94.56 105 LEU A N 1
ATOM 841 C CA . LEU A 1 105 ? -12.395 -2.654 14.098 1.00 94.56 105 LEU A CA 1
ATOM 842 C C . LEU A 1 105 ? -13.670 -2.456 14.943 1.00 94.56 105 LEU A C 1
ATOM 844 O O . LEU A 1 105 ? -13.590 -2.628 16.160 1.00 94.56 105 LEU A O 1
ATOM 848 N N . PRO A 1 106 ? -14.867 -2.203 14.363 1.00 92.38 106 PRO A N 1
ATOM 849 C CA . PRO A 1 106 ? -16.088 -2.078 15.161 1.00 92.38 106 PRO A CA 1
ATOM 850 C C . PRO A 1 106 ? -16.450 -3.365 15.912 1.00 92.38 106 PRO A C 1
ATOM 852 O O . PRO A 1 106 ? -16.947 -3.299 17.034 1.00 92.38 106 PRO A O 1
ATOM 855 N N . ASN A 1 107 ? -16.186 -4.536 15.319 1.00 93.00 107 ASN A N 1
ATOM 856 C CA . ASN A 1 107 ? -16.453 -5.828 15.953 1.00 93.00 107 ASN A CA 1
ATOM 857 C C . ASN A 1 107 ? -15.500 -6.104 17.123 1.00 93.00 107 ASN A C 1
ATOM 859 O O . ASN A 1 107 ? -15.937 -6.638 18.141 1.00 93.00 107 ASN A O 1
ATOM 863 N N . ILE A 1 108 ? -14.227 -5.713 17.013 1.00 92.56 108 ILE A N 1
ATOM 864 C CA . ILE A 1 108 ? -13.262 -5.809 18.119 1.00 92.56 108 ILE A CA 1
ATOM 865 C C . ILE A 1 108 ? -13.672 -4.870 19.257 1.00 92.56 108 ILE A C 1
ATOM 867 O O . ILE A 1 108 ? -13.824 -5.298 20.401 1.00 92.56 108 ILE A O 1
ATOM 871 N N . CYS A 1 109 ? -13.939 -3.605 18.932 1.00 89.75 109 CYS A N 1
ATOM 872 C CA . CYS A 1 109 ? -14.365 -2.593 19.896 1.00 89.75 109 CYS A CA 1
ATOM 873 C C . CYS A 1 109 ? -15.693 -2.942 20.597 1.00 89.75 109 CYS A C 1
ATOM 875 O O . CYS A 1 109 ? -15.905 -2.604 21.767 1.00 89.75 109 CYS A O 1
ATOM 877 N N . GLY A 1 110 ? -16.581 -3.643 19.889 1.00 87.31 110 GLY A N 1
ATOM 878 C CA . GLY A 1 110 ? -17.848 -4.163 20.399 1.00 87.31 110 GLY A CA 1
ATOM 879 C C . GLY A 1 110 ? -17.753 -5.487 21.168 1.00 87.31 110 GLY A C 1
ATOM 880 O O . GLY A 1 110 ? -18.797 -5.991 21.568 1.00 87.31 110 GLY A O 1
ATOM 881 N N . ASP A 1 111 ? -16.552 -6.045 21.366 1.00 86.44 111 ASP A N 1
ATOM 882 C CA . ASP A 1 111 ? -16.301 -7.363 21.986 1.00 86.44 111 ASP A CA 1
ATOM 883 C C . ASP A 1 111 ? -16.960 -8.554 21.260 1.00 86.44 111 ASP A C 1
ATOM 885 O O . ASP A 1 111 ? -17.163 -9.627 21.823 1.00 86.44 111 ASP A O 1
ATOM 889 N N . VAL A 1 112 ? -17.281 -8.379 19.976 1.00 89.88 112 VAL A N 1
ATOM 890 C CA . VAL A 1 112 ? -17.786 -9.446 19.097 1.00 89.88 112 VAL A CA 1
ATOM 891 C C . VAL A 1 112 ? -16.630 -10.313 18.597 1.00 89.88 112 VAL A C 1
ATOM 893 O O . VAL A 1 112 ? -16.779 -11.521 18.422 1.00 89.88 112 VAL A O 1
ATOM 896 N N . MET A 1 113 ? -15.466 -9.700 18.373 1.00 91.50 113 MET A N 1
ATOM 897 C CA . MET A 1 113 ? -14.251 -10.371 17.917 1.00 91.50 113 MET A CA 1
ATOM 898 C C . MET A 1 113 ? -13.073 -10.071 18.839 1.00 91.50 113 MET A C 1
ATOM 900 O O . MET A 1 113 ? -12.998 -9.022 19.476 1.00 91.50 113 MET A O 1
ATOM 904 N N . LYS A 1 114 ? -12.129 -11.012 18.904 1.00 92.31 114 LYS A N 1
ATOM 905 C CA . LYS A 1 114 ? -10.863 -10.799 19.604 1.00 92.31 114 LYS A CA 1
ATOM 906 C C . LYS A 1 114 ? -9.911 -9.998 18.728 1.00 92.31 114 LYS A C 1
ATOM 908 O O . LYS A 1 114 ? -9.908 -10.131 17.510 1.00 92.31 114 LYS A O 1
ATOM 913 N N . GLU A 1 115 ? -9.038 -9.252 19.385 1.00 91.81 115 GLU A N 1
ATOM 914 C CA . GLU A 1 115 ? -7.965 -8.483 18.756 1.00 91.81 115 GLU A CA 1
ATOM 915 C C . GLU A 1 115 ? -6.965 -9.359 17.971 1.00 91.81 115 GLU A C 1
ATOM 917 O O . GLU A 1 115 ? -6.311 -8.890 17.044 1.00 91.81 115 GLU A O 1
ATOM 922 N N . THR A 1 116 ? -6.908 -10.666 18.252 1.00 94.25 116 THR A N 1
ATOM 923 C CA . THR A 1 116 ? -6.155 -11.637 17.440 1.00 94.25 116 THR A CA 1
ATOM 924 C C . THR A 1 116 ? -6.584 -11.628 15.976 1.00 94.25 116 THR A C 1
ATOM 926 O O . THR A 1 116 ? -5.735 -11.770 15.116 1.00 94.25 116 THR A O 1
ATOM 929 N N . ALA A 1 117 ? -7.853 -11.347 15.669 1.00 95.75 117 ALA A N 1
ATOM 930 C CA . ALA A 1 117 ? -8.307 -11.266 14.283 1.00 95.75 117 ALA A CA 1
ATOM 931 C C . ALA A 1 117 ? -7.649 -10.109 13.503 1.00 95.75 117 ALA A C 1
ATOM 933 O O . ALA A 1 117 ? -7.533 -10.179 12.281 1.00 95.75 117 ALA A O 1
ATOM 934 N N . LEU A 1 118 ? -7.224 -9.038 14.191 1.00 96.75 118 LEU A N 1
ATOM 935 C CA . LEU A 1 118 ? -6.454 -7.959 13.566 1.00 96.75 118 LEU A CA 1
ATOM 936 C C . LEU A 1 118 ? -5.001 -8.385 13.337 1.00 96.75 118 LEU A C 1
ATOM 938 O O . LEU A 1 118 ? -4.459 -8.087 12.281 1.00 96.75 118 LEU A O 1
ATOM 942 N N . ASN A 1 119 ? -4.410 -9.140 14.269 1.00 96.50 119 ASN A N 1
ATOM 943 C CA . ASN A 1 119 ? -3.096 -9.758 14.056 1.00 96.50 119 ASN A CA 1
ATOM 944 C C . ASN A 1 119 ? -3.116 -10.698 12.847 1.00 96.50 119 ASN A C 1
ATOM 946 O O . ASN A 1 119 ? -2.250 -10.587 11.990 1.00 96.50 119 ASN A O 1
ATOM 950 N N . ASP A 1 120 ? -4.128 -11.563 12.748 1.00 97.56 120 ASP A N 1
ATOM 951 C CA . ASP A 1 120 ? -4.271 -12.506 11.636 1.00 97.56 120 ASP A CA 1
ATOM 952 C C . ASP A 1 120 ? -4.340 -11.758 10.292 1.00 97.56 120 ASP A C 1
ATOM 954 O O . ASP A 1 120 ? -3.685 -12.140 9.329 1.00 97.56 120 ASP A O 1
ATOM 958 N N . LEU A 1 121 ? -5.069 -10.634 10.234 1.00 97.75 121 LEU A N 1
ATOM 959 C CA . LEU A 1 121 ? -5.139 -9.790 9.038 1.00 97.75 121 LEU A CA 1
ATOM 960 C C . LEU A 1 121 ? -3.789 -9.151 8.670 1.00 97.75 121 LEU A C 1
ATOM 962 O O . LEU A 1 121 ? -3.470 -9.035 7.487 1.00 97.75 121 LEU A O 1
ATOM 966 N N . LEU A 1 122 ? -3.021 -8.699 9.662 1.00 97.75 122 LEU A N 1
ATOM 967 C CA . LEU A 1 122 ? -1.691 -8.124 9.442 1.00 97.75 122 LEU A CA 1
ATOM 968 C C . LEU A 1 122 ? -0.686 -9.204 9.024 1.00 97.75 122 LEU A C 1
ATOM 970 O O . LEU A 1 122 ? 0.141 -8.967 8.150 1.00 97.75 122 LEU A O 1
ATOM 974 N N . GLN A 1 123 ? -0.807 -10.415 9.565 1.00 97.69 123 GLN A N 1
ATOM 975 C CA . GLN A 1 123 ? -0.009 -11.557 9.136 1.00 97.69 123 GLN A CA 1
ATOM 976 C C . GLN A 1 123 ? -0.358 -11.985 7.702 1.00 97.69 123 GLN A C 1
ATOM 978 O O . GLN A 1 123 ? 0.544 -12.173 6.891 1.00 97.69 123 GLN A O 1
ATOM 983 N N . GLU A 1 124 ? -1.647 -12.050 7.343 1.00 97.56 124 GLU A N 1
ATOM 984 C CA . GLU A 1 124 ? -2.087 -12.269 5.955 1.00 97.56 124 GLU A CA 1
ATOM 985 C C . GLU A 1 124 ? -1.497 -11.221 4.995 1.00 97.56 124 GLU A C 1
ATOM 987 O O . GLU A 1 124 ? -1.269 -11.512 3.820 1.00 97.56 124 GLU A O 1
ATOM 992 N N . HIS A 1 125 ? -1.297 -9.985 5.464 1.00 97.75 125 HIS A N 1
ATOM 993 C CA . HIS A 1 125 ? -0.641 -8.944 4.682 1.00 97.75 125 HIS A CA 1
ATOM 994 C C . HIS A 1 125 ? 0.847 -9.222 4.486 1.00 97.75 125 HIS A C 1
ATOM 996 O O . HIS A 1 125 ? 1.315 -9.165 3.347 1.00 97.75 125 HIS A O 1
ATOM 1002 N N . GLU A 1 126 ? 1.559 -9.555 5.558 1.00 97.38 126 GLU A N 1
ATOM 1003 C CA . GLU A 1 126 ? 2.995 -9.833 5.508 1.00 97.38 126 GLU A CA 1
ATOM 1004 C C . GLU A 1 126 ? 3.320 -11.078 4.668 1.00 97.38 126 GLU A C 1
ATOM 1006 O O . GLU A 1 126 ? 4.326 -11.117 3.972 1.00 97.38 126 GLU A O 1
ATOM 1011 N N . GLU A 1 127 ? 2.433 -12.073 4.655 1.00 97.25 127 GLU A N 1
ATOM 1012 C CA . GLU A 1 127 ? 2.556 -13.268 3.808 1.00 97.25 127 GLU A CA 1
ATOM 1013 C C . GLU A 1 127 ? 2.151 -13.020 2.342 1.00 97.25 127 GLU A C 1
ATOM 1015 O O . GLU A 1 127 ? 2.311 -13.890 1.482 1.00 97.25 127 GLU A O 1
ATOM 1020 N N . SER A 1 128 ? 1.588 -11.849 2.034 1.00 96.94 128 SER A N 1
ATOM 1021 C CA . SER A 1 128 ? 1.158 -11.507 0.682 1.00 96.94 128 SER A CA 1
ATOM 1022 C C . SER A 1 128 ? 2.292 -10.882 -0.141 1.00 96.94 128 SER A C 1
ATOM 1024 O O . SER A 1 128 ? 3.176 -10.245 0.421 1.00 96.94 128 SER A O 1
ATOM 1026 N N . PRO A 1 129 ? 2.200 -10.893 -1.487 1.00 95.88 129 PRO A N 1
ATOM 1027 C CA . PRO A 1 129 ? 3.148 -10.175 -2.352 1.00 95.88 129 PRO A CA 1
ATOM 1028 C C . PRO A 1 129 ? 3.137 -8.645 -2.188 1.00 95.88 129 PRO A C 1
ATOM 1030 O O . PRO A 1 129 ? 3.846 -7.940 -2.902 1.00 95.88 129 PRO A O 1
ATOM 1033 N N . PHE A 1 130 ? 2.259 -8.120 -1.330 1.00 97.50 130 PHE A N 1
ATOM 1034 C CA . PHE A 1 130 ? 2.164 -6.703 -0.996 1.00 97.50 130 PHE A CA 1
ATOM 1035 C C . PHE A 1 130 ? 2.835 -6.385 0.342 1.00 97.50 130 PHE A C 1
ATOM 1037 O O . PHE A 1 130 ? 2.632 -5.283 0.852 1.00 97.50 130 PHE A O 1
ATOM 1044 N N . SER A 1 131 ? 3.607 -7.320 0.904 1.00 97.38 131 SER A N 1
ATOM 1045 C CA . SER A 1 131 ? 4.430 -7.073 2.083 1.00 97.38 131 SER A CA 1
ATOM 1046 C C . SER A 1 131 ? 5.337 -5.860 1.864 1.00 97.38 131 SER A C 1
ATOM 1048 O O . SER A 1 131 ? 5.697 -5.491 0.736 1.00 97.38 131 SER A O 1
ATOM 1050 N N . ARG A 1 132 ? 5.730 -5.214 2.963 1.00 96.12 132 ARG A N 1
ATOM 1051 C CA . ARG A 1 132 ? 6.616 -4.047 2.896 1.00 96.12 132 ARG A CA 1
ATOM 1052 C C . ARG A 1 132 ? 7.936 -4.389 2.200 1.00 96.12 132 ARG A C 1
ATOM 1054 O O . ARG A 1 132 ? 8.428 -3.569 1.424 1.00 96.12 132 ARG A O 1
ATOM 1061 N N . SER A 1 133 ? 8.510 -5.557 2.488 1.00 96.81 133 SER A N 1
ATOM 1062 C CA . SER A 1 133 ? 9.766 -6.006 1.884 1.00 96.81 133 SER A CA 1
ATOM 1063 C C . SER A 1 133 ? 9.625 -6.238 0.386 1.00 96.81 133 SER A C 1
ATOM 1065 O O . SER A 1 133 ? 10.412 -5.674 -0.373 1.00 96.81 133 SER A O 1
ATOM 1067 N N . ASP A 1 134 ? 8.603 -6.982 -0.041 1.00 97.56 134 ASP A N 1
ATOM 1068 C CA . ASP A 1 134 ? 8.435 -7.347 -1.451 1.00 97.56 134 ASP A CA 1
ATOM 1069 C C . ASP A 1 134 ? 8.143 -6.116 -2.312 1.00 97.56 134 ASP A C 1
ATOM 1071 O O . ASP A 1 134 ? 8.712 -5.949 -3.393 1.00 97.56 134 ASP A O 1
ATOM 1075 N N . LEU A 1 135 ? 7.307 -5.196 -1.815 1.00 97.56 135 LEU A N 1
ATOM 1076 C CA . LEU A 1 135 ? 7.043 -3.933 -2.506 1.00 97.56 135 LEU A CA 1
ATOM 1077 C C . LEU A 1 135 ? 8.299 -3.068 -2.607 1.00 97.56 135 LEU A C 1
ATOM 1079 O O . LEU A 1 135 ? 8.559 -2.485 -3.662 1.00 97.56 135 LEU A O 1
ATOM 1083 N N . ALA A 1 136 ? 9.080 -2.970 -1.529 1.00 97.25 136 ALA A N 1
ATOM 1084 C CA . ALA A 1 136 ? 10.309 -2.185 -1.529 1.00 97.25 136 ALA A CA 1
ATOM 1085 C C . ALA A 1 136 ? 11.348 -2.754 -2.505 1.00 97.25 136 ALA A C 1
ATOM 1087 O O . ALA A 1 136 ? 11.989 -1.988 -3.229 1.00 97.25 136 ALA A O 1
ATOM 1088 N N . GLU A 1 137 ? 11.497 -4.078 -2.552 1.00 98.12 137 GLU A N 1
ATOM 1089 C CA . GLU A 1 137 ? 12.389 -4.759 -3.488 1.00 98.12 137 GLU A CA 1
ATOM 1090 C C . GLU A 1 137 ? 11.934 -4.559 -4.935 1.00 98.12 137 GLU A C 1
ATOM 1092 O O . GLU A 1 137 ? 12.713 -4.076 -5.759 1.00 98.12 137 GLU A O 1
ATOM 1097 N N . TRP A 1 138 ? 10.656 -4.809 -5.229 1.00 97.94 138 TRP A N 1
ATOM 1098 C CA . TRP A 1 138 ? 10.110 -4.625 -6.572 1.00 97.94 138 TRP A CA 1
ATOM 1099 C C . TRP A 1 138 ? 10.281 -3.187 -7.074 1.00 97.94 138 TRP A C 1
ATOM 1101 O O . TRP A 1 138 ? 10.676 -2.968 -8.220 1.00 97.94 138 TRP A O 1
ATOM 1111 N N . LEU A 1 139 ? 10.024 -2.188 -6.222 1.00 98.06 139 LEU A N 1
ATOM 1112 C CA . LEU A 1 139 ? 10.204 -0.778 -6.580 1.00 98.06 139 LEU A CA 1
ATOM 1113 C C . LEU A 1 139 ? 11.668 -0.449 -6.851 1.00 98.06 139 LEU A C 1
ATOM 1115 O O . LEU A 1 139 ? 11.964 0.209 -7.844 1.00 98.06 139 LEU A O 1
ATOM 1119 N N . LYS A 1 140 ? 12.585 -0.945 -6.017 1.00 98.31 140 LYS A N 1
ATOM 1120 C CA . LYS A 1 140 ? 14.024 -0.749 -6.208 1.00 98.31 140 LYS A CA 1
ATOM 1121 C C . LYS A 1 140 ? 14.499 -1.324 -7.546 1.00 98.31 140 LYS A C 1
ATOM 1123 O O . LYS A 1 140 ? 15.300 -0.693 -8.235 1.00 98.31 140 LYS A O 1
ATOM 1128 N N . GLU A 1 141 ? 14.003 -2.497 -7.935 1.00 98.25 141 GLU A N 1
ATOM 1129 C CA . GLU A 1 141 ? 14.306 -3.079 -9.246 1.00 98.25 141 GLU A CA 1
ATOM 1130 C C . GLU A 1 141 ? 13.796 -2.203 -10.394 1.00 98.25 141 GLU A C 1
ATOM 1132 O O . GLU A 1 141 ? 14.528 -1.968 -11.356 1.00 98.25 141 GLU A O 1
ATOM 1137 N N . ARG A 1 142 ? 12.564 -1.683 -10.297 1.00 97.75 142 ARG A N 1
ATOM 1138 C CA . ARG A 1 142 ? 11.983 -0.818 -11.340 1.00 97.75 142 ARG A CA 1
ATOM 1139 C C . ARG A 1 142 ? 12.660 0.542 -11.428 1.00 97.75 142 ARG A C 1
ATOM 1141 O O . ARG A 1 142 ? 12.852 1.045 -12.530 1.00 97.75 142 ARG A O 1
ATOM 1148 N N . GLU A 1 143 ? 13.061 1.113 -10.298 1.00 97.88 143 GLU A N 1
ATOM 1149 C CA . GLU A 1 143 ? 13.879 2.327 -10.248 1.00 97.88 143 GLU A CA 1
ATOM 1150 C C . GLU A 1 143 ? 15.235 2.087 -10.940 1.00 97.88 143 GLU A C 1
ATOM 1152 O O . GLU A 1 143 ? 15.649 2.879 -11.786 1.00 97.88 143 GLU A O 1
ATOM 1157 N N . SER A 1 144 ? 15.895 0.954 -10.673 1.00 98.00 144 SER A N 1
ATOM 1158 C CA . SER A 1 144 ? 17.149 0.592 -11.348 1.00 98.00 144 SER A CA 1
ATOM 1159 C C . SER A 1 144 ? 16.970 0.368 -12.853 1.00 98.00 144 SER A C 1
ATOM 1161 O O . SER A 1 144 ? 17.815 0.789 -13.642 1.00 98.00 144 SER A O 1
ATOM 1163 N N . GLU A 1 145 ? 15.897 -0.308 -13.265 1.00 97.12 145 GLU A N 1
ATOM 1164 C CA . GLU A 1 145 ? 15.562 -0.507 -14.678 1.00 97.12 145 GLU A CA 1
ATOM 1165 C C . GLU A 1 145 ? 15.317 0.836 -15.378 1.00 97.12 145 GLU A C 1
ATOM 1167 O O . GLU A 1 145 ? 15.864 1.067 -16.458 1.00 97.12 145 GLU A O 1
ATOM 1172 N N . SER A 1 146 ? 14.584 1.752 -14.732 1.00 97.44 146 SER A N 1
ATOM 1173 C CA . SER A 1 146 ? 14.367 3.118 -15.221 1.00 97.44 146 SER A CA 1
ATOM 1174 C C . SER A 1 146 ? 15.698 3.836 -15.485 1.00 97.44 146 SER A C 1
ATOM 1176 O O . SER A 1 146 ? 15.923 4.351 -16.582 1.00 97.44 146 SER A O 1
ATOM 1178 N N . GLU A 1 147 ? 16.642 3.800 -14.540 1.00 97.75 147 GLU A N 1
ATOM 1179 C CA . GLU A 1 147 ? 17.949 4.455 -14.704 1.00 97.75 147 GLU A CA 1
ATOM 1180 C C . GLU A 1 147 ? 18.796 3.863 -15.844 1.00 97.75 147 GLU A C 1
ATOM 1182 O O . GLU A 1 147 ? 19.486 4.595 -16.571 1.00 97.75 147 GLU A O 1
ATOM 1187 N N . ILE A 1 148 ? 18.710 2.547 -16.064 1.00 96.19 148 ILE A N 1
ATOM 1188 C CA . ILE A 1 148 ? 19.362 1.883 -17.201 1.00 96.19 148 ILE A CA 1
ATOM 1189 C C . ILE A 1 148 ? 18.745 2.368 -18.514 1.00 96.19 148 ILE A C 1
ATOM 1191 O O . ILE A 1 148 ? 19.477 2.780 -19.419 1.00 96.19 148 ILE A O 1
ATOM 1195 N N . ILE A 1 149 ? 17.412 2.377 -18.607 1.00 94.19 149 ILE A N 1
ATOM 1196 C CA . ILE A 1 149 ?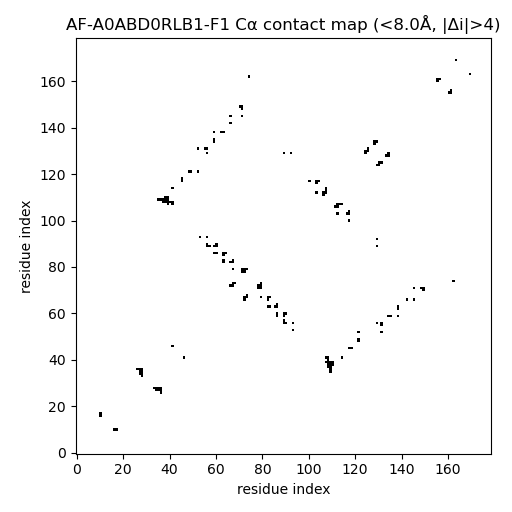 16.695 2.838 -19.800 1.00 94.19 149 ILE A CA 1
ATOM 1197 C C . ILE A 1 149 ? 17.025 4.306 -20.090 1.00 94.19 149 ILE A C 1
ATOM 1199 O O . ILE A 1 149 ? 17.346 4.641 -21.229 1.00 94.19 149 ILE A O 1
ATOM 1203 N N . LYS A 1 150 ? 17.046 5.181 -19.078 1.00 93.81 150 LYS A N 1
ATOM 1204 C CA . LYS A 1 150 ? 17.462 6.587 -19.241 1.00 93.81 150 LYS A CA 1
ATOM 1205 C C . LYS A 1 150 ? 18.859 6.707 -19.818 1.00 93.81 150 LYS A C 1
ATOM 1207 O O . LYS A 1 150 ? 19.097 7.517 -20.711 1.00 93.81 150 LYS A O 1
ATOM 1212 N N . THR A 1 151 ? 19.797 5.930 -19.286 1.00 94.06 151 THR A N 1
ATOM 1213 C CA . THR A 1 151 ? 21.187 5.942 -19.748 1.00 94.06 151 THR A CA 1
ATOM 1214 C C . THR A 1 151 ? 21.277 5.514 -21.207 1.00 94.06 151 THR A C 1
ATOM 1216 O O . THR A 1 151 ? 22.000 6.138 -21.984 1.00 94.06 151 THR A O 1
ATOM 1219 N N . LEU A 1 152 ? 20.516 4.488 -21.591 1.00 91.00 152 LEU A N 1
ATOM 1220 C CA . LEU A 1 152 ? 20.445 4.026 -22.969 1.00 91.00 152 LEU A CA 1
ATOM 1221 C C . LEU A 1 152 ? 19.825 5.084 -23.892 1.00 91.00 152 LEU A C 1
ATOM 1223 O O . LEU A 1 152 ? 20.422 5.405 -24.914 1.00 91.00 152 LEU A O 1
ATOM 1227 N N . LEU A 1 153 ? 18.688 5.670 -23.508 1.00 88.81 153 LEU A N 1
ATOM 1228 C CA . LEU A 1 153 ? 18.017 6.726 -24.271 1.00 88.81 153 LEU A CA 1
ATOM 1229 C C . LEU A 1 153 ? 18.926 7.937 -24.499 1.00 88.81 153 LEU A C 1
ATOM 1231 O O . LEU A 1 153 ? 18.991 8.449 -25.611 1.00 88.81 153 LEU A O 1
ATOM 1235 N N . ARG A 1 154 ? 19.675 8.371 -23.476 1.00 89.44 154 ARG A N 1
ATOM 1236 C CA . ARG A 1 154 ? 20.654 9.463 -23.620 1.00 89.44 154 ARG A CA 1
ATOM 1237 C C . ARG A 1 154 ? 21.705 9.134 -24.678 1.00 89.44 154 ARG A C 1
ATOM 1239 O O . ARG A 1 154 ? 21.915 9.932 -25.579 1.00 89.44 154 ARG A O 1
ATOM 1246 N N . ARG A 1 155 ? 22.297 7.937 -24.608 1.00 89.25 155 ARG A N 1
ATOM 1247 C CA . ARG A 1 155 ? 23.297 7.494 -25.591 1.00 89.25 155 ARG A CA 1
ATOM 1248 C C . ARG A 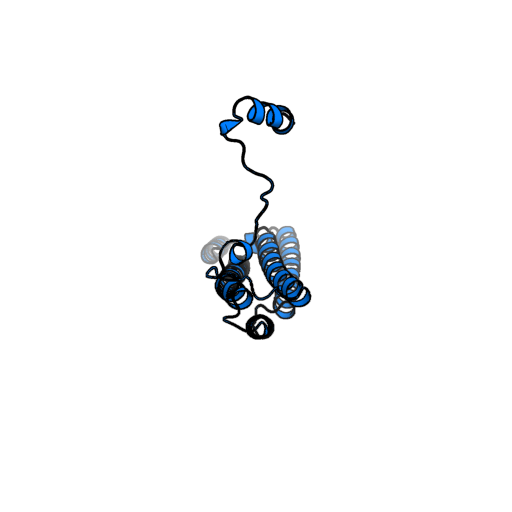1 155 ? 22.719 7.402 -26.998 1.00 89.25 155 ARG A C 1
ATOM 1250 O O . ARG A 1 155 ? 23.387 7.785 -27.942 1.00 89.25 155 ARG A O 1
ATOM 1257 N N . LEU A 1 156 ? 21.503 6.887 -27.150 1.00 86.00 156 LEU A N 1
ATOM 1258 C CA . LEU A 1 156 ? 20.844 6.767 -28.452 1.00 86.00 156 LEU A CA 1
ATOM 1259 C C . LEU A 1 156 ? 20.522 8.139 -29.061 1.00 86.00 156 LEU A C 1
ATOM 1261 O O . LEU A 1 156 ? 20.737 8.341 -30.256 1.00 86.00 156 LEU A O 1
ATOM 1265 N N . ASN A 1 157 ? 20.103 9.101 -28.237 1.00 82.50 157 ASN A N 1
ATOM 1266 C CA . ASN A 1 157 ? 19.885 10.480 -28.672 1.00 82.50 157 ASN A CA 1
ATOM 1267 C C . ASN A 1 157 ? 21.177 11.159 -29.145 1.00 82.50 157 ASN A C 1
ATOM 1269 O O . ASN A 1 157 ? 21.129 11.928 -30.103 1.00 82.50 157 ASN A O 1
ATOM 1273 N N . ASP A 1 158 ? 22.333 10.838 -28.550 1.00 83.94 158 ASP A N 1
ATOM 1274 C CA . ASP A 1 158 ? 23.633 11.333 -29.031 1.00 83.94 158 ASP A CA 1
ATOM 1275 C C . ASP A 1 158 ? 23.928 10.877 -30.478 1.00 83.94 158 ASP A C 1
ATOM 1277 O O . ASP A 1 158 ? 24.674 11.536 -31.202 1.00 83.94 158 ASP A O 1
ATOM 1281 N N . TYR A 1 159 ? 23.296 9.786 -30.930 1.00 79.19 159 TYR A N 1
ATOM 1282 C CA . TYR A 1 159 ? 23.364 9.272 -32.303 1.00 79.19 159 TYR A CA 1
ATOM 1283 C C . TYR A 1 159 ? 22.140 9.634 -33.165 1.00 79.19 159 TYR A C 1
ATOM 1285 O O . TYR A 1 159 ? 21.972 9.073 -34.244 1.00 79.19 159 TYR A O 1
ATOM 1293 N N . SER A 1 160 ? 21.299 10.583 -32.730 1.00 75.19 160 SER A N 1
ATOM 1294 C CA . SER A 1 160 ? 20.063 11.007 -33.422 1.00 75.19 160 SER A CA 1
ATOM 1295 C C . SER A 1 160 ? 19.020 9.898 -33.634 1.00 75.19 160 SER A C 1
ATOM 1297 O O . SER A 1 160 ? 18.173 10.012 -34.519 1.00 75.19 160 SER A O 1
ATOM 1299 N N . ALA A 1 161 ? 19.055 8.829 -32.833 1.00 69.38 161 ALA A N 1
ATOM 1300 C CA . ALA A 1 161 ? 18.042 7.781 -32.900 1.00 69.38 161 ALA A CA 1
ATOM 1301 C C . ALA A 1 161 ? 16.704 8.289 -32.340 1.00 69.38 161 ALA A C 1
ATOM 1303 O O . ALA A 1 161 ? 16.671 8.923 -31.286 1.00 69.38 161 ALA A O 1
ATOM 1304 N N . GLN A 1 162 ? 15.602 7.990 -33.028 1.00 66.75 162 GLN A N 1
ATOM 1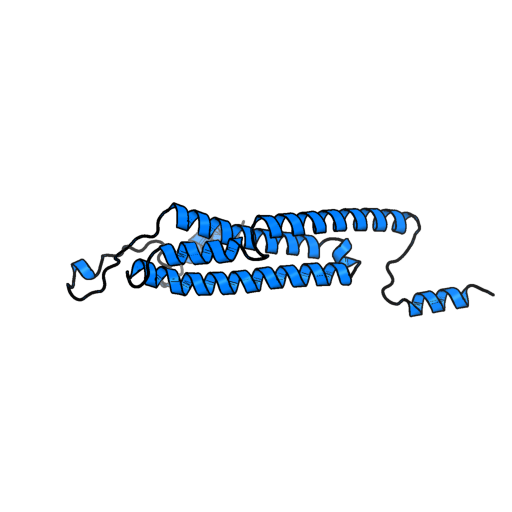305 C CA . GLN A 1 162 ? 14.253 8.292 -32.549 1.00 66.75 162 GLN A CA 1
ATOM 1306 C C . GLN A 1 162 ? 13.590 7.038 -31.976 1.00 66.75 162 GLN A C 1
ATOM 1308 O O . GLN A 1 162 ? 13.840 5.920 -32.428 1.00 66.75 162 GLN A O 1
ATOM 1313 N N . VAL A 1 163 ? 12.744 7.226 -30.961 1.00 65.06 163 VAL A N 1
ATOM 1314 C CA . VAL A 1 163 ? 11.880 6.161 -30.444 1.00 65.06 163 VAL A CA 1
ATOM 1315 C C . VAL A 1 163 ? 10.653 6.087 -31.350 1.00 65.06 163 VAL A C 1
ATOM 1317 O O . VAL A 1 163 ? 9.727 6.882 -31.212 1.00 65.06 163 VAL A O 1
ATOM 1320 N N . GLU A 1 164 ? 10.665 5.151 -32.293 1.00 65.81 164 GLU A N 1
ATOM 1321 C CA . GLU A 1 164 ? 9.549 4.892 -33.202 1.00 65.81 164 GLU A CA 1
ATOM 1322 C C . GLU A 1 164 ? 8.767 3.664 -32.716 1.00 65.81 164 GLU A C 1
ATOM 1324 O O . GLU A 1 164 ? 9.329 2.594 -32.478 1.00 65.81 164 GLU A O 1
ATOM 1329 N N . VAL A 1 165 ? 7.454 3.817 -32.550 1.00 60.12 165 VAL A N 1
ATOM 1330 C CA . VAL A 1 165 ? 6.568 2.741 -32.069 1.00 60.12 165 VAL A CA 1
ATOM 1331 C C . VAL A 1 165 ? 6.119 1.831 -33.223 1.00 60.12 165 VAL A C 1
ATOM 1333 O O . VAL A 1 165 ? 5.677 0.705 -32.996 1.00 60.12 165 VAL A O 1
ATOM 1336 N N . ASN A 1 166 ? 6.252 2.297 -34.470 1.00 66.12 166 ASN A N 1
ATOM 1337 C CA . ASN A 1 166 ? 5.839 1.579 -35.669 1.00 66.12 166 ASN A CA 1
ATOM 1338 C C . ASN A 1 166 ? 7.047 0.986 -36.410 1.00 66.12 166 ASN A C 1
ATOM 1340 O O . ASN A 1 166 ? 7.688 1.656 -37.214 1.00 66.12 166 ASN A O 1
ATOM 1344 N N . ILE A 1 167 ? 7.325 -0.294 -36.164 1.00 68.25 167 ILE A N 1
ATOM 1345 C CA . ILE A 1 167 ? 8.431 -1.027 -36.802 1.00 68.25 167 ILE A CA 1
ATOM 1346 C C . ILE A 1 167 ? 8.265 -1.073 -38.330 1.00 68.25 167 ILE A C 1
ATOM 1348 O O . ILE A 1 167 ? 9.262 -1.021 -39.050 1.00 68.25 167 ILE A O 1
ATOM 1352 N N . ASP A 1 168 ? 7.026 -1.106 -38.830 1.00 72.56 168 ASP A N 1
ATOM 1353 C CA . ASP A 1 168 ? 6.753 -1.140 -40.270 1.00 72.56 168 ASP A CA 1
ATOM 1354 C C . ASP A 1 168 ? 7.147 0.180 -40.950 1.00 72.56 168 ASP A C 1
ATOM 1356 O O . ASP A 1 168 ? 7.620 0.166 -42.082 1.00 72.56 168 ASP A O 1
ATOM 1360 N N . ALA A 1 169 ? 7.024 1.319 -40.257 1.00 65.94 169 ALA A N 1
ATOM 1361 C CA . ALA A 1 169 ? 7.477 2.613 -40.773 1.00 65.94 169 ALA A CA 1
ATOM 1362 C C . ALA A 1 169 ? 9.008 2.671 -40.908 1.00 65.94 169 ALA A C 1
ATOM 1364 O O . ALA A 1 169 ? 9.516 3.118 -41.932 1.00 65.94 169 ALA A O 1
ATOM 1365 N N . ILE A 1 170 ? 9.737 2.120 -39.930 1.00 66.75 170 ILE A N 1
ATOM 1366 C CA . ILE A 1 170 ? 11.206 2.020 -39.976 1.00 66.75 170 ILE A CA 1
ATOM 1367 C C . ILE A 1 170 ? 11.655 1.135 -41.146 1.00 66.75 170 ILE A C 1
ATOM 1369 O O . ILE A 1 170 ? 12.629 1.445 -41.828 1.00 66.75 170 ILE A O 1
ATOM 1373 N N . LEU A 1 171 ? 10.960 0.015 -41.367 1.00 62.38 171 LEU A N 1
ATOM 1374 C CA . LEU A 1 171 ? 11.260 -0.901 -42.469 1.00 62.38 171 LEU A CA 1
ATOM 1375 C C . LEU A 1 171 ? 11.038 -0.240 -43.833 1.00 62.38 171 LEU A C 1
ATOM 1377 O O . LEU A 1 171 ? 11.886 -0.394 -44.707 1.00 62.38 171 LEU A O 1
ATOM 1381 N N . MET A 1 172 ? 9.960 0.534 -43.994 1.00 66.31 172 MET A N 1
ATOM 1382 C CA . MET A 1 172 ? 9.692 1.271 -45.235 1.00 66.31 172 MET A CA 1
ATOM 1383 C C . MET A 1 172 ? 10.757 2.346 -45.516 1.00 66.31 172 MET A C 1
ATOM 1385 O O . MET A 1 172 ? 11.275 2.407 -46.628 1.00 66.31 172 MET A O 1
ATOM 1389 N N . ASP A 1 173 ? 11.172 3.121 -44.508 1.00 64.00 173 ASP A N 1
ATOM 1390 C CA . ASP A 1 173 ? 12.218 4.146 -44.668 1.00 64.00 173 ASP A CA 1
ATOM 1391 C C . ASP A 1 173 ? 13.596 3.553 -45.035 1.00 64.00 173 ASP A C 1
ATOM 1393 O O . ASP A 1 173 ? 14.399 4.191 -45.722 1.00 64.00 173 ASP A O 1
ATOM 1397 N N . LEU A 1 174 ? 13.891 2.323 -44.596 1.00 63.16 174 LEU A N 1
ATOM 1398 C CA . LEU A 1 174 ? 15.126 1.612 -44.952 1.00 63.16 174 LEU A CA 1
ATOM 1399 C C . LEU A 1 174 ? 15.108 1.070 -46.388 1.00 63.16 174 LEU A C 1
ATOM 1401 O O . LEU A 1 174 ? 16.168 0.968 -47.011 1.00 63.16 174 LEU A O 1
ATOM 1405 N N . GLU A 1 175 ? 13.935 0.712 -46.909 1.00 60.84 175 GLU A N 1
ATOM 1406 C CA . GLU A 1 175 ? 13.777 0.219 -48.281 1.00 60.84 175 GLU A CA 1
ATOM 1407 C C . GLU A 1 175 ? 13.905 1.348 -49.317 1.00 60.84 175 GLU A C 1
ATOM 1409 O O . GLU A 1 175 ? 14.492 1.131 -50.379 1.00 60.84 175 GLU A O 1
ATOM 1414 N N . ASP A 1 176 ? 13.485 2.571 -48.978 1.00 58.09 176 ASP A N 1
ATOM 1415 C CA . ASP A 1 176 ? 13.600 3.752 -49.849 1.00 58.09 176 ASP A CA 1
ATOM 1416 C C . ASP A 1 176 ? 15.024 4.363 -49.896 1.00 58.09 176 ASP A C 1
ATOM 1418 O O . ASP A 1 176 ? 15.328 5.182 -50.767 1.00 58.09 176 ASP A O 1
ATOM 1422 N N . GLY A 1 177 ? 15.930 3.955 -48.996 1.00 53.81 177 GLY A N 1
ATOM 1423 C CA . GLY A 1 177 ? 17.308 4.463 -48.888 1.00 53.81 177 GLY A CA 1
ATOM 1424 C C . GLY A 1 177 ? 18.367 3.777 -49.769 1.00 53.81 177 GLY A C 1
ATOM 1425 O O . GLY A 1 177 ? 19.535 4.163 -49.714 1.00 53.81 177 GLY A O 1
ATOM 1426 N N . ASN A 1 178 ? 17.996 2.774 -50.573 1.00 43.06 178 ASN A N 1
ATOM 1427 C CA . ASN A 1 178 ? 18.888 2.089 -51.520 1.00 43.06 178 ASN A CA 1
ATOM 1428 C C . ASN A 1 178 ? 18.472 2.369 -52.978 1.00 43.06 178 ASN A C 1
ATOM 1430 O O . ASN A 1 178 ? 17.881 1.507 -53.629 1.00 43.06 178 ASN A O 1
ATOM 1434 N N . LEU A 1 179 ? 18.821 3.550 -53.503 1.00 38.72 179 LEU A N 1
ATOM 1435 C CA . LEU A 1 179 ? 18.829 3.876 -54.940 1.00 38.72 179 LEU A CA 1
ATOM 1436 C C . LEU A 1 179 ? 19.949 4.870 -55.275 1.00 38.72 179 LEU A C 1
ATOM 1438 O O . LEU A 1 179 ? 20.037 5.921 -54.603 1.00 38.72 179 LEU A O 1
#

InterPro domains:
  IPR048997 Stonustoxin-like, helical domain [PF21109] (53-145)
  IPR052090 Cytolytic pore-forming toxin [PTHR31594] (1-175)

Sequence (179 aa):
MKVFADLPKLLQENQKLAVPLRVWLYPLDKLHSRASKLHKDISMDLIQETESVVESLNTAEMKCSDLLEDSPALSFAAFYDKILQMKQNCHNYKLRLMKKLGSLLPNICGDVMKETALNDLLQEHEESPFSRSDLAEWLKERESESEIIKTLLRRLNDYSAQVEVNIDAILMDLEDGNL

Mean predicted aligned error: 8.58 Å

pLDDT: mean 89.05, std 12.04, range [38.72, 98.56]

Organism: Cirrhinus mrigala (NCBI:txid683832)

Radius of gyration: 26.83 Å; Cα contacts (8 Å, |Δi|>4): 98; chains: 1; bounding box: 53×51×87 Å

Secondary structure (DSSP, 8-state):
-HHHHHHHHHHHHTGGGPPPS------GGGT-TTSPP---PPPHHHHHHHHHHHHHHHHHHHHHHHHHTSHHHHH-HHHHHHHHHHHHHHHHHHHHHHHHHHHHHHHHHTTSS-THHHHHHHHHHHTSTTSHHHHHHHHHHHHHHHHHHHHHHHHHHHTT----S-HHHHHHHHHTT--

Solvent-accessible surface area (backbone atoms only — not comparable to full-atom values): 10409 Å² total; per-residue (Å²): 112,68,70,72,73,43,52,68,54,57,48,69,80,38,59,90,73,65,74,86,91,78,86,88,85,77,70,55,42,82,78,36,87,85,44,80,59,85,69,43,84,78,56,68,68,59,52,52,50,53,49,53,54,55,47,47,46,49,52,50,37,49,52,31,52,56,50,53,76,29,69,43,23,74,71,32,65,74,55,27,52,54,40,52,50,49,31,51,50,40,52,55,48,50,54,52,50,51,52,50,48,68,58,44,53,60,32,28,25,56,64,75,39,60,68,63,61,56,52,52,53,52,48,57,39,58,77,33,85,74,13,67,66,52,45,52,52,54,49,52,52,51,53,52,51,40,55,51,45,44,54,50,50,54,58,39,47,77,70,71,56,76,94,70,90,52,66,68,58,57,53,51,59,61,63,71,69,76,124

Foldseek 3Di:
DVVVVCVVVVCVVCVVPDDDPDDDDDFVCVVPVPDQGQDDDADPVLVVLLVVLLVLLVVLLVLLVVLCPAPCVVQDVVLNVVSVVSSVVSVVVSVVLVVVCVVVVVCCSRVVDPSVVSVVSSVVCCPDCSHSVNSVVVSVVSVVVSVVSVVVVVVCVVVVDDRDPDPVVVVVVVVVPPD